Protein AF-A0A958XVA4-F1 (afdb_monomer_lite)

Sequence (318 aa):
MPEEALATPLHDLLHLLDQAFGQDLYRALDPNVAIASPVAGHRDTEWLKRANTVGINVRTIGHFFNIIPYALTLPPAQNAIHILPIWEPGVVSSLYGPASWNVNPEFYSPELAATIRELNTVEKQLRVTVNLLHLLGRSVGMDVVPHTDRFSEMATANPGYFEWLQRRDLTITDHSDEVFRRVQALIFGHLAARGSAVAGLTIPDNADVFFSDLPERERLRILFGEPHDYAGRLKRRKVIVDMLYREGYETVPATMGPPYRGIEVDPDSAALVRDEEGRVWRDYRITKPETFSRVFGPLARYKLYESKDNNRNWELDF

Radius of gyration: 22.62 Å; chains: 1; bounding box: 50×45×64 Å

Foldseek 3Di:
DLVVLLVDDPVVLLVVLCVVQPPLLVQLLDLVHAAQALCNPPPDCPVVVQAQEDEDELVVSFALLSVLSNVVPDDVSNQEYEYEQQADAAQQRDSQAHLEPFGDQSRDDPVVCVVPVNSVGRSSSNSSSCSSSRVVNHHYHYDDHQKHFFLHLCCLQAVLQFFKFFDDDFDGPDRFNCVSVVSLVQLVVVCVVPPFLDPPQDDDPDSCCSRPVDDSVSSLCRQQNDSVPVVSSVVSSVVSVVSCVVRRMTTQFAKDDPVRDAKTWDPDPVQWDAGPVRDTFGDIFHPDDDPRIDTPRRITGTDPFDAPPRCPPVHTDD

Secondary structure (DSSP, 8-state):
-HHHHHTS-HHHHHHHHHHHHTHHHHHHH-TT--PPPTTTT-SSSGGGGG--EEEE-HHHHSSGGGHHHHHHTS-TT--EEEE---EEE-TT--TTSEEEEEEPGGG--HHHHHHSGGG-SHHHHHHHHHHHHHHTT-EEEE---SEEETT-HHHHH-GGGB-EEEEETTEEEE--TTHHHHHHHHHHHHHHHH--SSTTPPPPSSHHIIIIIS-HHHHHHHHH--TT-HHHHHHHHHHHHHHHHHTTEEEPEEEESSSS--EEE---GGGEEE-TT--EEEPEEESS--TT-EEEEEEEEB--SEESGGGTTS-EE-

pLDDT: mean 93.35, std 5.7, range [61.84, 98.56]

Structure (mmCIF, N/CA/C/O backbone):
data_AF-A0A958XVA4-F1
#
_entry.id   AF-A0A958XVA4-F1
#
loop_
_atom_site.group_PDB
_atom_site.id
_atom_site.type_symbol
_atom_site.label_atom_id
_atom_site.label_alt_id
_atom_site.label_comp_id
_atom_site.label_asym_id
_atom_site.label_entity_id
_atom_site.label_seq_id
_atom_site.pdbx_PDB_ins_code
_atom_site.Cartn_x
_atom_site.Cartn_y
_atom_site.Cartn_z
_atom_site.occupancy
_atom_site.B_iso_or_equiv
_atom_site.auth_seq_id
_atom_site.auth_comp_id
_atom_site.auth_asym_id
_atom_site.auth_atom_id
_atom_site.pdbx_PDB_model_num
ATOM 1 N N . MET A 1 1 ? -8.718 20.466 21.637 1.00 61.84 1 MET A N 1
ATOM 2 C CA . MET A 1 1 ? -9.845 19.555 21.314 1.00 61.84 1 MET A CA 1
ATOM 3 C C . MET A 1 1 ? -9.345 18.220 20.723 1.00 61.84 1 MET A C 1
ATOM 5 O O . MET A 1 1 ? -9.285 17.293 21.517 1.00 61.84 1 MET A O 1
ATOM 9 N N . PRO A 1 2 ? -8.888 18.055 19.455 1.00 73.81 2 PRO A N 1
ATOM 10 C CA . PRO A 1 2 ? -8.298 16.772 19.017 1.00 73.81 2 PRO A CA 1
ATOM 11 C C . PRO A 1 2 ? -6.941 16.447 19.661 1.00 73.81 2 PRO A C 1
ATOM 13 O O . PRO A 1 2 ? -6.723 15.321 20.088 1.00 73.81 2 PRO A O 1
ATOM 16 N N . GLU A 1 3 ? -6.044 17.431 19.776 1.00 83.50 3 GLU A N 1
ATOM 17 C CA . GLU A 1 3 ? -4.710 17.240 20.379 1.00 83.50 3 GLU A CA 1
ATOM 18 C C . GLU A 1 3 ? -4.787 16.878 21.869 1.00 83.50 3 GLU A C 1
ATOM 20 O O . GLU A 1 3 ? -4.079 15.991 22.330 1.00 83.50 3 GLU A O 1
ATOM 25 N N . GLU A 1 4 ? -5.702 17.511 22.607 1.00 88.00 4 GLU A N 1
ATOM 26 C CA . GLU A 1 4 ? -5.983 17.178 24.011 1.00 88.00 4 GLU A CA 1
ATOM 27 C C . GLU A 1 4 ? -6.501 15.744 24.162 1.00 88.00 4 GLU A C 1
ATOM 29 O O . GLU A 1 4 ? -6.062 15.029 25.055 1.00 88.00 4 GLU A O 1
ATOM 34 N N . ALA A 1 5 ? -7.392 15.296 23.268 1.00 89.75 5 ALA A N 1
ATOM 35 C CA . ALA A 1 5 ? -7.879 13.920 23.288 1.00 89.75 5 ALA A CA 1
ATOM 36 C C . ALA A 1 5 ? -6.747 12.917 23.020 1.00 89.75 5 ALA A C 1
ATOM 38 O O . ALA A 1 5 ? -6.655 11.907 23.715 1.00 89.75 5 ALA A O 1
ATOM 39 N N . LEU A 1 6 ? -5.853 13.213 22.071 1.00 92.31 6 LEU A N 1
ATOM 40 C CA . LEU A 1 6 ? -4.672 12.391 21.777 1.00 92.31 6 LEU A CA 1
ATOM 41 C C . LEU A 1 6 ? -3.661 12.339 22.934 1.00 92.31 6 LEU A C 1
ATOM 43 O O . LEU A 1 6 ? -2.890 11.390 23.015 1.00 92.31 6 LEU A O 1
ATOM 47 N N . ALA A 1 7 ? -3.674 13.327 23.831 1.00 93.06 7 ALA A N 1
ATOM 48 C CA . ALA A 1 7 ? -2.851 13.345 25.038 1.00 93.06 7 ALA A CA 1
ATOM 49 C C . ALA A 1 7 ? -3.471 12.569 26.220 1.00 93.06 7 ALA A C 1
ATOM 51 O O . ALA A 1 7 ? -2.871 12.523 27.294 1.00 93.06 7 ALA A O 1
ATOM 52 N N . THR A 1 8 ? -4.659 11.974 26.050 1.00 93.44 8 THR A N 1
ATOM 53 C CA . THR A 1 8 ? -5.326 11.202 27.110 1.00 93.44 8 THR A CA 1
ATOM 54 C C . THR A 1 8 ? -4.498 9.959 27.452 1.00 93.44 8 THR A C 1
ATOM 56 O O . THR A 1 8 ? -4.246 9.151 26.555 1.00 93.44 8 THR A O 1
ATOM 59 N N . PRO A 1 9 ? -4.105 9.751 28.724 1.00 95.25 9 PRO A N 1
ATOM 60 C CA . PRO A 1 9 ? -3.383 8.550 29.130 1.00 95.25 9 PRO A CA 1
ATOM 61 C C . PRO A 1 9 ? -4.162 7.272 28.804 1.00 95.25 9 PRO A C 1
ATOM 63 O O . PRO A 1 9 ? -5.381 7.216 28.989 1.00 95.25 9 PRO A O 1
ATOM 66 N N . LEU A 1 10 ? -3.462 6.212 28.383 1.00 95.81 10 LEU A N 1
ATOM 67 C CA . LEU A 1 10 ? -4.094 4.953 27.972 1.00 95.81 10 LEU A CA 1
ATOM 68 C C . LEU A 1 10 ? -5.017 4.371 29.055 1.00 95.81 10 LEU A C 1
ATOM 70 O O . LEU A 1 10 ? -6.113 3.909 28.749 1.00 95.81 10 LEU A O 1
ATOM 74 N N . HIS A 1 11 ? -4.592 4.412 30.320 1.00 95.88 11 HIS A N 1
ATOM 75 C CA . HIS A 1 11 ? -5.394 3.932 31.447 1.00 95.88 11 HIS A CA 1
ATOM 76 C C . HIS A 1 11 ? -6.745 4.657 31.551 1.00 95.88 11 HIS A C 1
ATOM 78 O O . HIS A 1 11 ? -7.783 4.016 31.719 1.00 95.88 11 HIS A O 1
ATOM 84 N N . ASP A 1 12 ? -6.740 5.980 31.399 1.00 96.75 12 ASP A N 1
ATOM 85 C CA . ASP A 1 12 ? -7.945 6.799 31.520 1.00 96.75 12 ASP A CA 1
ATOM 86 C C . ASP A 1 12 ? -8.874 6.571 30.327 1.00 96.75 12 ASP A C 1
ATOM 88 O O . ASP A 1 12 ? -10.086 6.443 30.499 1.00 96.75 12 ASP A O 1
ATOM 92 N N . LEU A 1 13 ? -8.309 6.421 29.125 1.00 96.94 13 LEU A N 1
ATOM 93 C CA . LEU A 1 13 ? -9.066 6.044 27.935 1.00 96.94 13 LEU A CA 1
ATOM 94 C C . LEU A 1 13 ? -9.748 4.679 28.108 1.00 96.94 13 LEU A C 1
ATOM 96 O O . LEU A 1 13 ? -10.937 4.551 27.822 1.00 96.94 13 LEU A O 1
ATOM 100 N N . LEU A 1 14 ? -9.026 3.662 28.587 1.00 97.19 14 LEU A N 1
ATOM 101 C CA . LEU A 1 14 ? -9.598 2.333 28.823 1.00 97.19 14 LEU A CA 1
ATOM 102 C C . LEU A 1 14 ? -10.708 2.375 29.878 1.00 97.19 14 LEU A C 1
ATOM 104 O O . LEU A 1 14 ? -11.743 1.745 29.686 1.00 97.19 14 LEU A O 1
ATOM 108 N N . HIS A 1 15 ? -10.533 3.157 30.944 1.00 97.06 15 HIS A N 1
ATOM 109 C CA . HIS A 1 15 ? -11.566 3.353 31.957 1.00 97.06 15 HIS A CA 1
ATOM 110 C C . HIS A 1 15 ? -12.816 4.046 31.386 1.00 97.06 15 HIS A C 1
ATOM 112 O O . HIS A 1 15 ? -13.935 3.616 31.656 1.00 97.06 15 HIS A O 1
ATOM 118 N N . LEU A 1 16 ? -12.651 5.084 30.557 1.00 96.44 16 LEU A N 1
ATOM 119 C CA . LEU A 1 16 ? -13.771 5.746 29.873 1.00 96.44 16 LEU A CA 1
ATOM 120 C C . LEU A 1 16 ? -14.529 4.784 28.948 1.00 96.44 16 LEU A C 1
ATOM 122 O O . LEU A 1 16 ? -15.760 4.789 28.919 1.00 96.44 16 LEU A O 1
ATOM 126 N N . LEU A 1 17 ? -13.805 3.944 28.204 1.00 97.50 17 LEU A N 1
ATOM 127 C CA . LEU A 1 17 ? -14.409 2.931 27.340 1.00 97.50 17 LEU A CA 1
ATOM 128 C C . LEU A 1 17 ? -15.145 1.856 28.152 1.00 97.50 17 LEU A C 1
ATOM 130 O O . LEU A 1 17 ? -16.218 1.420 27.740 1.00 97.50 17 LEU A O 1
ATOM 134 N N . ASP A 1 18 ? -14.607 1.449 29.303 1.00 97.75 18 ASP A N 1
ATOM 135 C CA . ASP A 1 18 ? -15.236 0.447 30.171 1.00 97.75 18 ASP A CA 1
ATOM 136 C C . ASP A 1 18 ? -16.538 0.983 30.773 1.00 97.75 18 ASP A C 1
ATOM 138 O O . ASP A 1 18 ? -17.570 0.317 30.733 1.00 97.75 18 ASP A O 1
ATOM 142 N N . GLN A 1 19 ? -16.542 2.243 31.212 1.00 97.31 19 GLN A N 1
ATOM 143 C CA . GLN A 1 19 ? -17.761 2.912 31.669 1.00 97.31 19 GLN A CA 1
ATOM 144 C C . GLN A 1 19 ? -18.836 3.005 30.577 1.00 97.31 19 GLN A C 1
ATOM 146 O O . GLN A 1 19 ? -20.026 2.934 30.883 1.00 97.31 19 GLN A O 1
ATOM 151 N N . ALA A 1 20 ? -18.432 3.174 29.315 1.00 95.88 20 ALA A N 1
ATOM 152 C CA . ALA A 1 20 ? -19.354 3.305 28.193 1.00 95.88 20 ALA A CA 1
ATOM 153 C C . ALA A 1 20 ? -19.919 1.958 27.708 1.00 95.88 20 ALA A C 1
ATOM 155 O O . ALA A 1 20 ? -21.088 1.896 27.325 1.00 95.88 20 ALA A O 1
ATOM 156 N N . PHE A 1 21 ? -19.109 0.894 27.703 1.00 97.38 21 PHE A N 1
ATOM 157 C CA . PHE A 1 21 ? -19.438 -0.361 27.013 1.00 97.38 21 PHE A CA 1
ATOM 158 C C . PHE A 1 21 ? -19.424 -1.615 27.897 1.00 97.38 21 PHE A C 1
ATOM 160 O O . PHE A 1 21 ? -19.933 -2.659 27.484 1.00 97.38 21 PHE A O 1
ATOM 167 N N . GLY A 1 22 ? -18.858 -1.545 29.103 1.00 96.38 22 GLY A N 1
ATOM 168 C CA . GLY A 1 22 ? -18.751 -2.662 30.039 1.00 96.38 22 GLY A CA 1
ATOM 169 C C . GLY A 1 22 ? -18.202 -3.934 29.386 1.00 96.38 22 GLY A C 1
ATOM 170 O O . GLY A 1 22 ? -17.162 -3.932 28.735 1.00 96.38 22 GLY A O 1
ATOM 171 N N . GLN A 1 23 ? -18.939 -5.043 29.510 1.00 95.00 23 GLN A N 1
ATOM 172 C CA . GLN A 1 23 ? -18.527 -6.360 28.998 1.00 95.00 23 GLN A CA 1
ATOM 173 C C . GLN A 1 23 ? -18.204 -6.381 27.491 1.00 95.00 23 GLN A C 1
ATOM 175 O O . GLN A 1 23 ? -17.336 -7.146 27.062 1.00 95.00 23 GLN A O 1
ATOM 180 N N . ASP A 1 24 ? -18.855 -5.542 26.680 1.00 97.06 24 ASP A N 1
ATOM 181 C CA . ASP A 1 24 ? -18.600 -5.506 25.238 1.00 97.06 24 ASP A CA 1
ATOM 182 C C . ASP A 1 24 ? -17.234 -4.893 24.890 1.00 97.06 24 ASP A C 1
ATOM 184 O O . ASP A 1 24 ? -16.664 -5.244 23.853 1.00 97.06 24 ASP A O 1
ATOM 188 N N . LEU A 1 25 ? -16.649 -4.070 25.775 1.00 97.88 25 LEU A N 1
ATOM 189 C CA . LEU A 1 25 ? -15.280 -3.576 25.609 1.00 97.88 25 LEU A CA 1
ATOM 190 C C . LEU A 1 25 ? -14.287 -4.738 25.544 1.00 97.88 25 LEU A C 1
ATOM 192 O O . LEU A 1 25 ? -13.482 -4.815 24.619 1.00 97.88 25 LEU A O 1
ATOM 196 N N . TYR A 1 26 ? -14.347 -5.664 26.500 1.00 96.69 26 TYR A N 1
ATOM 197 C CA . TYR A 1 26 ? -13.395 -6.775 26.573 1.00 96.69 26 TYR A CA 1
ATOM 198 C C . TYR A 1 26 ? -13.490 -7.694 25.355 1.00 96.69 26 TYR A C 1
ATOM 200 O O . TYR A 1 26 ? -12.475 -8.196 24.878 1.00 96.69 26 TYR A O 1
ATOM 208 N N . ARG A 1 27 ? -14.696 -7.850 24.793 1.00 96.88 27 ARG A N 1
ATOM 209 C CA . ARG A 1 27 ? -14.895 -8.550 23.517 1.00 96.88 27 ARG A CA 1
ATOM 210 C C . ARG A 1 27 ? -14.258 -7.796 22.351 1.00 96.88 27 ARG A C 1
ATOM 212 O O . ARG A 1 27 ? -13.681 -8.428 21.474 1.00 96.88 27 ARG A O 1
ATOM 219 N N . ALA A 1 28 ? -14.352 -6.467 22.326 1.00 97.56 28 ALA A N 1
ATOM 220 C CA . ALA A 1 28 ? -13.731 -5.646 21.289 1.00 97.56 28 ALA A CA 1
ATOM 221 C C . ALA A 1 28 ? -12.194 -5.607 21.388 1.00 97.56 28 ALA A C 1
ATOM 223 O O . ALA A 1 28 ? -11.530 -5.487 20.356 1.00 97.56 28 ALA A O 1
ATOM 224 N N . LEU A 1 29 ? -11.641 -5.746 22.599 1.00 97.81 29 LEU A N 1
ATOM 225 C CA . LEU A 1 29 ? -10.200 -5.819 22.869 1.00 97.81 29 LEU A CA 1
ATOM 226 C C . LEU A 1 29 ? -9.570 -7.189 22.550 1.00 97.81 29 LEU A C 1
ATOM 228 O O . LEU A 1 29 ? -8.344 -7.279 22.507 1.00 97.81 29 LEU A O 1
ATOM 232 N N . ASP A 1 30 ? -10.359 -8.238 22.292 1.00 97.50 30 ASP A N 1
ATOM 233 C CA . ASP A 1 30 ? -9.837 -9.531 21.835 1.00 97.50 30 ASP A CA 1
ATOM 234 C C . ASP A 1 30 ? -9.541 -9.489 20.321 1.00 97.50 30 ASP A C 1
ATOM 236 O O . ASP A 1 30 ? -10.465 -9.374 19.508 1.00 97.50 30 ASP A O 1
ATOM 240 N N . PRO A 1 31 ? -8.270 -9.621 19.890 1.00 97.12 31 PRO A N 1
ATOM 241 C CA . PRO A 1 31 ? -7.913 -9.581 18.474 1.00 97.12 31 PRO A CA 1
ATOM 242 C C . PRO A 1 31 ? -8.407 -10.799 17.675 1.00 97.12 31 PRO A C 1
ATOM 244 O O . PRO A 1 31 ? -8.351 -10.780 16.445 1.00 97.12 31 PRO A O 1
ATOM 247 N N . ASN A 1 32 ? -8.876 -11.861 18.335 1.00 97.12 32 ASN A N 1
ATOM 248 C CA . ASN A 1 32 ? -9.455 -13.035 17.677 1.00 97.12 32 ASN A CA 1
ATOM 249 C C . ASN A 1 32 ? -10.965 -12.892 17.444 1.00 97.12 32 ASN A C 1
ATOM 251 O O . ASN A 1 32 ? -11.568 -13.724 16.765 1.00 97.12 32 ASN A O 1
ATOM 255 N N . VAL A 1 33 ? -11.578 -11.839 17.989 1.00 95.69 33 VAL A N 1
ATOM 256 C CA . VAL A 1 33 ? -12.995 -11.530 17.822 1.00 95.69 33 VAL A CA 1
ATOM 257 C C . VAL A 1 33 ? -13.161 -10.445 16.761 1.00 95.69 33 VAL A C 1
ATOM 259 O O . VAL A 1 33 ? -12.370 -9.507 16.660 1.00 95.69 33 VAL A O 1
ATOM 262 N N . ALA A 1 34 ? -14.219 -10.564 15.961 1.00 95.19 34 ALA A N 1
ATOM 263 C CA . ALA A 1 34 ? -14.666 -9.514 15.056 1.00 95.19 34 ALA A CA 1
ATOM 264 C C . ALA A 1 34 ? -15.981 -8.922 15.572 1.00 95.19 34 ALA A C 1
ATOM 266 O O . ALA A 1 34 ? -16.982 -9.632 15.696 1.00 95.19 34 ALA A O 1
ATOM 267 N N . ILE A 1 35 ? -15.987 -7.618 15.845 1.00 97.06 35 ILE A N 1
ATOM 268 C CA . ILE A 1 35 ? -17.223 -6.881 16.118 1.00 97.06 35 ILE A CA 1
ATOM 269 C C . ILE A 1 35 ? -17.876 -6.517 14.785 1.00 97.06 35 ILE A C 1
ATOM 271 O O . ILE A 1 35 ? -17.219 -5.999 13.876 1.00 97.06 35 ILE A O 1
ATOM 275 N N . ALA A 1 36 ? -19.172 -6.807 14.656 1.00 96.69 36 ALA A N 1
ATOM 276 C CA . ALA A 1 36 ? -19.924 -6.514 13.444 1.00 96.69 36 ALA A CA 1
ATOM 277 C C . ALA A 1 36 ? -19.946 -5.004 13.171 1.00 96.69 36 ALA A C 1
ATOM 279 O O . ALA A 1 36 ? -20.200 -4.202 14.066 1.00 96.69 36 ALA A O 1
ATOM 280 N N . SER A 1 37 ? -19.700 -4.625 11.918 1.00 96.44 37 SER A N 1
ATOM 281 C CA . SER A 1 37 ? -19.818 -3.234 11.478 1.00 96.44 37 SER A CA 1
ATOM 282 C C . SER A 1 37 ? -21.257 -2.728 11.656 1.00 96.44 37 SER A C 1
ATOM 284 O O . SER A 1 37 ? -22.187 -3.506 11.420 1.00 96.44 37 SER A O 1
ATOM 286 N N . PRO A 1 38 ? -21.489 -1.435 11.960 1.00 96.00 38 PRO A N 1
ATOM 287 C CA . PRO A 1 38 ? -22.843 -0.867 11.995 1.00 96.00 38 PRO A CA 1
ATOM 288 C C . PRO A 1 38 ? -23.590 -1.003 10.660 1.00 96.00 38 PRO A C 1
ATOM 290 O O . PRO A 1 38 ? -24.816 -0.950 10.631 1.00 96.00 38 PRO A O 1
ATOM 293 N N . VAL A 1 39 ? -22.863 -1.219 9.557 1.00 95.69 39 VAL A N 1
ATOM 294 C CA . VAL A 1 39 ? -23.433 -1.438 8.223 1.00 95.69 39 VAL A CA 1
ATOM 295 C C . VAL A 1 39 ? -23.434 -2.909 7.783 1.00 95.69 39 VAL A C 1
ATOM 297 O O . VAL A 1 39 ? -23.774 -3.201 6.642 1.00 95.69 39 VAL A O 1
ATOM 300 N N . ALA A 1 40 ? -23.113 -3.863 8.667 1.00 95.06 40 ALA A N 1
ATOM 301 C CA . ALA A 1 40 ? -23.014 -5.289 8.322 1.00 95.06 40 ALA A CA 1
ATOM 302 C C . ALA A 1 40 ? -24.332 -5.908 7.810 1.00 95.06 40 ALA A C 1
ATOM 304 O O . ALA A 1 40 ? -24.309 -6.923 7.120 1.00 95.06 40 ALA A O 1
ATOM 305 N N . GLY A 1 41 ? -25.480 -5.306 8.143 1.00 94.56 41 GLY A N 1
ATOM 306 C CA . GLY A 1 41 ? -26.793 -5.731 7.648 1.00 94.56 41 GLY A CA 1
ATOM 307 C C . GLY A 1 41 ? -27.136 -5.247 6.233 1.00 94.56 41 GLY A C 1
ATOM 308 O O . GLY A 1 41 ? -28.134 -5.697 5.668 1.00 94.56 41 GLY A O 1
ATOM 309 N N . HIS A 1 42 ? -26.346 -4.338 5.651 1.00 93.94 42 HIS A N 1
ATOM 310 C CA . HIS A 1 42 ? -26.566 -3.850 4.290 1.00 93.94 42 HIS A CA 1
ATOM 311 C C . HIS A 1 42 ? -26.051 -4.862 3.261 1.00 93.94 42 HIS A C 1
ATOM 313 O O . HIS A 1 42 ? -24.996 -5.466 3.435 1.00 93.94 42 HIS A O 1
ATOM 319 N N . ARG A 1 43 ? -26.804 -5.047 2.171 1.00 93.06 43 ARG A N 1
ATOM 320 C CA . ARG A 1 43 ? -26.480 -6.013 1.102 1.00 93.06 43 ARG A CA 1
ATOM 321 C C . ARG A 1 43 ? -25.786 -5.389 -0.107 1.00 93.06 43 ARG A C 1
ATOM 323 O O . ARG A 1 43 ? -25.341 -6.112 -0.990 1.00 93.06 43 ARG A O 1
ATOM 330 N N . ASP A 1 44 ? -25.732 -4.066 -0.157 1.00 93.12 44 ASP A N 1
ATOM 331 C CA . ASP A 1 44 ? -25.195 -3.284 -1.262 1.00 93.12 44 ASP A CA 1
ATOM 332 C C . ASP A 1 44 ? -24.451 -2.048 -0.734 1.00 93.12 44 ASP A C 1
ATOM 334 O O . ASP A 1 44 ? -24.256 -1.875 0.471 1.00 93.12 44 ASP A O 1
ATOM 338 N N . THR A 1 45 ? -24.005 -1.193 -1.649 1.00 92.12 45 THR A N 1
ATOM 339 C CA . THR A 1 45 ? -23.234 0.016 -1.360 1.00 92.12 45 THR A CA 1
ATOM 340 C C . THR A 1 45 ? -24.098 1.266 -1.169 1.00 92.12 45 THR A C 1
ATOM 342 O O . THR A 1 45 ? -23.551 2.362 -1.057 1.00 92.12 45 THR A O 1
ATOM 345 N N . GLU A 1 46 ? -25.431 1.158 -1.078 1.00 94.56 46 GLU A N 1
ATOM 346 C CA . GLU A 1 46 ? -26.308 2.333 -0.934 1.00 94.56 46 GLU A CA 1
ATOM 347 C C . GLU A 1 46 ? -26.036 3.117 0.357 1.00 94.56 46 GLU A C 1
ATOM 349 O O . GLU A 1 46 ? -26.212 4.337 0.397 1.00 94.56 46 GLU A O 1
ATOM 354 N N . TRP A 1 47 ? -25.551 2.444 1.404 1.00 93.25 47 TRP A N 1
ATOM 355 C CA . TRP A 1 47 ? -25.161 3.093 2.657 1.00 93.25 47 TRP A CA 1
ATOM 356 C C . TRP A 1 47 ? -24.029 4.115 2.466 1.00 93.25 47 TRP A C 1
ATOM 358 O O . TRP A 1 47 ? -24.011 5.122 3.175 1.00 93.25 47 TRP A O 1
ATOM 368 N N . LEU A 1 48 ? -23.146 3.928 1.471 1.00 93.25 48 LEU A N 1
ATOM 369 C CA . LEU A 1 48 ? -22.053 4.864 1.177 1.00 93.25 48 LEU A CA 1
ATOM 370 C C . LEU A 1 48 ? -22.577 6.251 0.795 1.00 93.25 48 LEU A C 1
ATOM 372 O O . LEU A 1 48 ? -21.949 7.251 1.126 1.00 93.25 48 LEU A O 1
ATOM 376 N N . LYS A 1 49 ? -23.760 6.342 0.171 1.00 94.44 49 LYS A N 1
ATOM 377 C CA . LYS A 1 49 ? -24.379 7.628 -0.207 1.00 94.44 49 LYS A CA 1
ATOM 378 C C . LYS A 1 49 ? -24.786 8.478 0.999 1.00 94.44 49 LYS A C 1
ATOM 380 O O . LYS A 1 49 ? -25.090 9.657 0.841 1.00 94.44 49 LYS A O 1
ATOM 385 N N . ARG A 1 50 ? -24.857 7.872 2.188 1.00 92.44 50 ARG A N 1
ATOM 386 C CA . ARG A 1 50 ? -25.244 8.511 3.455 1.00 92.44 50 ARG A CA 1
ATOM 387 C C . ARG A 1 50 ? -24.107 8.496 4.481 1.00 92.44 50 ARG A C 1
ATOM 389 O O . ARG A 1 50 ? -24.324 8.890 5.627 1.00 92.44 50 ARG A O 1
ATOM 396 N N . ALA A 1 51 ? -22.928 8.010 4.095 1.00 94.94 51 ALA A N 1
ATOM 397 C CA . ALA A 1 51 ? -21.754 8.005 4.947 1.00 94.94 51 ALA A CA 1
ATOM 398 C C . ALA A 1 51 ? -21.178 9.424 5.031 1.00 94.94 51 ALA A C 1
ATOM 400 O O . ALA A 1 51 ? -20.806 10.026 4.026 1.00 94.94 51 ALA A O 1
ATOM 401 N N . ASN A 1 52 ? -21.098 9.950 6.248 1.00 96.75 52 ASN A N 1
ATOM 402 C CA . ASN A 1 52 ? -20.430 11.204 6.557 1.00 96.75 52 ASN A CA 1
ATOM 403 C C . ASN A 1 52 ? -19.041 10.865 7.088 1.00 96.75 52 ASN A C 1
ATOM 405 O O . ASN A 1 52 ? -18.853 10.563 8.270 1.00 96.75 52 ASN A O 1
ATOM 409 N N . THR A 1 53 ? -18.083 10.865 6.173 1.00 96.69 53 THR A N 1
ATOM 410 C CA . THR A 1 53 ? -16.770 10.269 6.399 1.00 96.69 53 THR A CA 1
ATOM 411 C C . THR A 1 53 ? -15.750 11.285 6.896 1.00 96.69 53 THR A C 1
ATOM 413 O O . THR A 1 53 ? -15.643 12.384 6.355 1.00 96.69 53 THR A O 1
ATOM 416 N N . VAL A 1 54 ? -14.943 10.887 7.882 1.00 96.25 54 VAL A N 1
ATOM 417 C CA . VAL A 1 54 ? -13.720 11.596 8.285 1.00 96.25 54 VAL A CA 1
ATOM 418 C C . VAL A 1 54 ? -12.506 10.764 7.896 1.00 96.25 54 VAL A C 1
ATOM 420 O O . VAL A 1 54 ? -12.397 9.603 8.285 1.00 96.25 54 VAL A O 1
ATOM 423 N N . GLY A 1 55 ? -11.598 11.363 7.126 1.00 95.88 55 GLY A N 1
ATOM 424 C CA . GLY A 1 55 ? -10.301 10.774 6.800 1.00 95.88 55 GLY A CA 1
ATOM 425 C C . GLY A 1 55 ? -9.299 10.978 7.933 1.00 95.88 55 GLY A C 1
ATOM 426 O O . GLY A 1 55 ? -9.125 12.104 8.394 1.00 95.88 55 GLY A O 1
ATOM 427 N N . ILE A 1 56 ? -8.624 9.913 8.365 1.00 95.38 56 ILE A N 1
ATOM 428 C CA . ILE A 1 56 ? -7.597 9.961 9.410 1.00 95.38 56 ILE A CA 1
ATOM 429 C C . ILE A 1 56 ? -6.276 9.436 8.854 1.00 95.38 56 ILE A C 1
ATOM 431 O O . ILE A 1 56 ? -6.171 8.275 8.457 1.00 95.38 56 ILE A O 1
ATOM 435 N N . ASN A 1 57 ? -5.254 10.294 8.861 1.00 93.94 57 ASN A N 1
ATOM 436 C CA . ASN A 1 57 ? -3.879 9.894 8.591 1.00 93.94 57 ASN A CA 1
ATOM 437 C C . ASN A 1 57 ? -3.234 9.382 9.881 1.00 93.94 57 ASN A C 1
ATOM 439 O O . ASN A 1 57 ? -2.914 10.164 10.771 1.00 93.94 57 ASN A O 1
ATOM 443 N N . VAL A 1 58 ? -3.010 8.073 9.987 1.00 95.00 58 VAL A N 1
ATOM 444 C CA . VAL A 1 58 ? -2.436 7.488 11.211 1.00 95.00 58 VAL A CA 1
ATOM 445 C C . VAL A 1 58 ? -1.034 8.037 11.495 1.00 95.00 58 VAL A C 1
ATOM 447 O O . VAL A 1 58 ? -0.687 8.246 12.652 1.00 95.00 58 VAL A O 1
ATOM 450 N N . ARG A 1 59 ? -0.271 8.412 10.457 1.00 92.44 59 ARG A N 1
ATOM 451 C CA . ARG A 1 59 ? 1.068 9.014 10.607 1.00 92.44 59 ARG A CA 1
ATOM 452 C C . ARG A 1 59 ? 1.046 10.337 11.366 1.00 92.44 59 ARG A C 1
ATOM 454 O O . ARG A 1 59 ? 2.016 10.661 12.036 1.00 92.44 59 ARG A O 1
ATOM 461 N N . THR A 1 60 ? -0.049 11.098 11.293 1.00 93.44 60 THR A N 1
ATOM 462 C CA . THR A 1 60 ? -0.160 12.376 12.018 1.00 93.44 60 THR A CA 1
ATOM 463 C C . THR A 1 60 ? -0.566 12.194 13.475 1.00 93.44 60 THR A C 1
ATOM 465 O O . THR A 1 60 ? -0.434 13.128 14.255 1.00 93.44 60 THR A O 1
ATOM 468 N N . ILE A 1 61 ? -1.073 11.015 13.842 1.00 94.81 61 ILE A N 1
ATOM 469 C CA . ILE A 1 61 ? -1.514 10.691 15.206 1.00 94.81 61 ILE A CA 1
ATOM 470 C C . ILE A 1 61 ? -0.680 9.569 15.846 1.00 94.81 61 ILE A C 1
ATOM 472 O O . ILE A 1 61 ? -0.978 9.151 16.959 1.00 94.81 61 ILE A O 1
ATOM 476 N N . GLY A 1 62 ? 0.366 9.080 15.176 1.00 95.44 62 GLY A N 1
ATOM 477 C CA . GLY A 1 62 ? 1.319 8.094 15.688 1.00 95.44 62 GLY A CA 1
ATOM 478 C C . GLY A 1 62 ? 0.937 6.643 15.394 1.00 95.44 62 GLY A C 1
ATOM 479 O O . GLY A 1 62 ? 1.577 5.999 14.573 1.00 95.44 62 GLY A O 1
ATOM 480 N N . HIS A 1 63 ? -0.090 6.111 16.059 1.00 97.12 63 HIS A N 1
ATOM 481 C CA . HIS A 1 63 ? -0.431 4.683 16.000 1.00 97.12 63 HIS A CA 1
ATOM 482 C C . HIS A 1 63 ? -1.934 4.432 15.879 1.00 97.12 63 HIS A C 1
ATOM 484 O O . HIS A 1 63 ? -2.748 5.311 16.163 1.00 97.12 63 HIS A O 1
ATOM 490 N N . PHE A 1 64 ? -2.329 3.207 15.514 1.00 98.31 64 PHE A N 1
ATOM 491 C CA . PHE A 1 64 ? -3.745 2.887 15.280 1.00 98.31 64 PHE A CA 1
ATOM 492 C C . PHE A 1 64 ? -4.643 3.192 16.468 1.00 98.31 64 PHE A C 1
ATOM 494 O O . PHE A 1 64 ? -5.706 3.780 16.297 1.00 98.31 64 PHE A O 1
ATOM 501 N N . PHE A 1 65 ? -4.199 2.863 17.680 1.00 97.81 65 PHE A N 1
ATOM 502 C CA . PHE A 1 65 ? -5.042 3.051 18.858 1.00 97.81 65 PHE A CA 1
ATOM 503 C C . PHE A 1 65 ? -5.399 4.525 19.130 1.00 97.81 65 PHE A C 1
ATOM 505 O O . PHE A 1 65 ? -6.447 4.796 19.707 1.00 97.81 65 PHE A O 1
ATOM 512 N N . ASN A 1 66 ? -4.612 5.485 18.622 1.00 97.75 66 ASN A N 1
ATOM 513 C CA . ASN A 1 66 ? -4.908 6.917 18.735 1.00 97.75 66 ASN A CA 1
ATOM 514 C C . ASN A 1 66 ? -6.091 7.362 17.864 1.00 97.75 66 ASN A C 1
ATOM 516 O O . ASN A 1 66 ? -6.626 8.455 18.053 1.00 97.75 66 ASN A O 1
ATOM 520 N N . ILE A 1 67 ? -6.568 6.501 16.961 1.00 97.81 67 ILE A N 1
ATOM 521 C CA . ILE A 1 67 ? -7.825 6.725 16.248 1.00 97.81 67 ILE A CA 1
ATOM 522 C C . ILE A 1 67 ? -9.005 6.750 17.232 1.00 97.81 67 ILE A C 1
ATOM 524 O O . ILE A 1 67 ? -9.958 7.489 17.008 1.00 97.81 67 ILE A O 1
ATOM 528 N N . ILE A 1 68 ? -8.953 5.987 18.329 1.00 98.00 68 ILE A N 1
ATOM 529 C CA . ILE A 1 68 ? -10.056 5.876 19.293 1.00 98.00 68 ILE A CA 1
ATOM 530 C C . ILE A 1 68 ? -10.330 7.190 20.039 1.00 98.00 68 ILE A C 1
ATOM 532 O O . ILE A 1 68 ? -11.451 7.693 19.924 1.00 98.00 68 ILE A O 1
ATOM 536 N N . PRO A 1 69 ? -9.361 7.804 20.750 1.00 97.00 69 PRO A N 1
ATOM 537 C CA . PRO A 1 69 ? -9.598 9.088 21.401 1.00 97.00 69 PRO A CA 1
ATOM 538 C C . PRO A 1 69 ? -9.938 10.184 20.386 1.00 97.00 69 PRO A C 1
ATOM 540 O O . PRO A 1 69 ? -10.805 11.009 20.658 1.00 97.00 69 PRO A O 1
ATOM 543 N N . TYR A 1 70 ? -9.355 10.156 19.180 1.00 96.44 70 TYR A N 1
ATOM 544 C CA . TYR A 1 70 ? -9.757 11.067 18.108 1.00 96.44 70 TYR A CA 1
ATOM 545 C C . TYR A 1 70 ? -11.237 10.885 17.729 1.00 96.44 70 TYR A C 1
ATOM 547 O O . TYR A 1 70 ? -11.988 11.859 17.682 1.00 96.44 70 TYR A O 1
ATOM 555 N N . ALA A 1 71 ? -11.693 9.646 17.520 1.00 96.44 71 ALA A N 1
ATOM 556 C CA . ALA A 1 71 ? -13.070 9.332 17.138 1.00 96.44 71 ALA A CA 1
ATOM 557 C C . ALA A 1 71 ? -14.105 9.702 18.215 1.00 96.44 71 ALA A C 1
ATOM 559 O O . ALA A 1 71 ? -15.246 10.021 17.870 1.00 96.44 71 ALA A O 1
ATOM 560 N N . LEU A 1 72 ? -13.715 9.714 19.495 1.00 95.25 72 LEU A N 1
ATOM 561 C CA . LEU A 1 72 ? -14.553 10.193 20.602 1.00 95.25 72 LEU A CA 1
ATOM 562 C C . LEU A 1 72 ? -14.823 11.707 20.538 1.00 95.25 72 LEU A C 1
ATOM 564 O O . LEU A 1 72 ? -15.836 12.163 21.060 1.00 95.25 72 LEU A O 1
ATOM 568 N N . THR A 1 73 ? -13.970 12.485 19.863 1.00 95.06 73 THR A N 1
ATOM 569 C CA . THR A 1 73 ? -14.199 13.928 19.647 1.00 95.06 73 THR A CA 1
ATOM 570 C C . THR A 1 73 ? -15.136 14.228 18.477 1.00 95.06 73 THR A C 1
ATOM 572 O O . THR A 1 73 ? -15.594 15.362 18.320 1.00 95.06 73 THR A O 1
ATOM 575 N N . LEU A 1 74 ? -15.422 13.229 17.635 1.00 95.31 74 LEU A N 1
ATOM 576 C CA . LEU A 1 74 ? -16.225 13.418 16.436 1.00 95.31 74 LEU A CA 1
ATOM 577 C C . LEU A 1 74 ? -17.722 13.415 16.772 1.00 95.31 74 LEU A C 1
ATOM 579 O O . LEU A 1 74 ? -18.193 12.523 17.487 1.00 95.31 74 LEU A O 1
ATOM 583 N N . PRO A 1 75 ? -18.519 14.330 16.192 1.00 94.62 75 PRO A N 1
ATOM 584 C CA . PRO A 1 75 ? -19.962 14.298 16.372 1.00 94.62 75 PRO A CA 1
ATOM 585 C C . PRO A 1 75 ? -20.564 12.965 15.894 1.00 94.62 75 PRO A C 1
ATOM 587 O O . PRO A 1 75 ? -20.018 12.307 15.000 1.00 94.62 75 PRO A O 1
ATOM 590 N N . PRO A 1 76 ? -21.736 12.560 16.413 1.00 91.69 76 PRO A N 1
ATOM 591 C CA . PRO A 1 76 ? -22.453 11.385 15.914 1.00 91.69 76 PRO A CA 1
ATOM 592 C C . PRO A 1 76 ? -22.757 11.449 14.410 1.00 91.69 76 PRO A C 1
ATOM 594 O O . PRO A 1 76 ? -22.834 10.417 13.751 1.00 91.69 76 PRO A O 1
ATOM 597 N N . ALA A 1 77 ? -22.880 12.660 13.853 1.00 94.75 77 ALA A N 1
ATOM 598 C CA . ALA A 1 77 ? -23.118 12.868 12.429 1.00 94.75 77 ALA A CA 1
ATOM 599 C C . ALA A 1 77 ? -22.014 12.268 11.541 1.00 94.75 77 ALA A C 1
ATOM 601 O O . ALA A 1 77 ? -22.344 11.811 10.453 1.00 94.75 77 ALA A O 1
ATOM 602 N N . GLN A 1 78 ? -20.751 12.231 11.989 1.00 96.88 78 GLN A N 1
ATOM 603 C CA . GLN A 1 78 ? -19.607 11.631 11.288 1.00 96.88 78 GLN A CA 1
ATOM 604 C C . GLN A 1 78 ? -19.569 10.112 11.500 1.00 96.88 78 GLN A C 1
ATOM 606 O O . GLN A 1 78 ? -18.757 9.576 12.249 1.00 96.88 78 GLN A O 1
ATOM 611 N N . ASN A 1 79 ? -20.504 9.393 10.895 1.00 95.81 79 ASN A N 1
ATOM 612 C CA . ASN A 1 79 ? -20.719 7.961 11.122 1.00 95.81 79 ASN A CA 1
ATOM 613 C C . ASN A 1 79 ? -19.703 7.026 10.434 1.00 95.81 79 ASN A C 1
ATOM 615 O O . ASN A 1 79 ? -19.786 5.814 10.627 1.00 95.81 79 ASN A O 1
ATOM 619 N N . ALA A 1 80 ? -18.744 7.551 9.667 1.00 97.69 80 ALA A N 1
ATOM 620 C CA . ALA A 1 80 ? -17.745 6.749 8.970 1.00 97.69 80 ALA A CA 1
ATOM 621 C C . ALA A 1 80 ? -16.317 7.272 9.183 1.00 97.69 80 ALA A C 1
ATOM 623 O O . ALA A 1 80 ? -16.060 8.475 9.124 1.00 97.69 80 ALA A O 1
ATOM 624 N N . ILE A 1 81 ? -15.377 6.350 9.387 1.00 98.06 81 ILE A N 1
ATOM 625 C CA . ILE A 1 81 ? -13.942 6.619 9.470 1.00 98.06 81 ILE A CA 1
ATOM 626 C C . ILE A 1 81 ? -13.267 6.038 8.234 1.00 98.06 81 ILE A C 1
ATOM 628 O O . ILE A 1 81 ? -13.392 4.848 7.950 1.00 98.06 81 ILE A O 1
ATOM 632 N N . HIS A 1 82 ? -12.531 6.875 7.514 1.00 96.94 82 HIS A N 1
ATOM 633 C CA . HIS A 1 82 ? -11.651 6.450 6.439 1.00 96.94 82 HIS A CA 1
ATOM 634 C C . HIS A 1 82 ? -10.206 6.482 6.932 1.00 96.94 82 HIS A C 1
ATOM 636 O O . HIS A 1 82 ? -9.659 7.550 7.207 1.00 96.94 82 HIS A O 1
ATOM 642 N N . ILE A 1 83 ? -9.593 5.312 7.073 1.00 96.00 83 ILE A N 1
ATOM 643 C CA . ILE A 1 83 ? -8.184 5.197 7.441 1.00 96.00 83 ILE A CA 1
ATOM 644 C C . ILE A 1 83 ? -7.360 5.382 6.162 1.00 96.00 83 ILE A C 1
ATOM 646 O O . ILE A 1 83 ? -7.450 4.563 5.246 1.00 96.00 83 ILE A O 1
ATOM 650 N N . LEU A 1 84 ? -6.579 6.465 6.101 1.00 93.19 84 LEU A N 1
ATOM 651 C CA . LEU A 1 84 ? -5.656 6.726 4.988 1.00 93.19 84 LEU A CA 1
ATOM 652 C C . LEU A 1 84 ? -4.584 5.619 4.905 1.00 93.19 84 LEU A C 1
ATOM 654 O O . LEU A 1 84 ? -4.388 4.903 5.889 1.00 93.19 84 LEU A O 1
ATOM 658 N N . PRO A 1 85 ? -3.864 5.466 3.775 1.00 91.94 85 PRO A N 1
ATOM 659 C CA . PRO A 1 85 ? -3.086 4.265 3.485 1.00 91.94 85 PRO A CA 1
ATOM 660 C C . PRO A 1 85 ? -2.122 3.870 4.606 1.00 91.94 85 PRO A C 1
ATOM 662 O O . PRO A 1 85 ? -1.300 4.669 5.061 1.00 91.94 85 PRO A O 1
ATOM 665 N N . ILE A 1 86 ? -2.201 2.605 5.018 1.00 93.50 86 ILE A N 1
ATOM 666 C CA . ILE A 1 86 ? -1.494 2.064 6.191 1.00 93.50 86 ILE A CA 1
ATOM 667 C C . ILE A 1 86 ? -0.310 1.160 5.836 1.00 93.50 86 ILE A C 1
ATOM 669 O O . ILE A 1 86 ? 0.276 0.511 6.702 1.00 93.50 86 ILE A O 1
ATOM 673 N N . TRP A 1 87 ? -0.004 1.065 4.552 1.00 93.19 87 TRP A N 1
ATOM 674 C CA . TRP A 1 87 ? 0.972 0.131 4.014 1.00 93.19 87 TRP A CA 1
ATOM 675 C C . TRP A 1 87 ? 2.403 0.625 4.222 1.00 93.19 87 TRP A C 1
ATOM 677 O O . TRP A 1 87 ? 2.641 1.828 4.398 1.00 93.19 87 TRP A O 1
ATOM 687 N N . GLU A 1 88 ? 3.357 -0.304 4.181 1.00 91.88 88 GLU A N 1
ATOM 688 C CA . GLU A 1 88 ? 4.787 0.011 4.169 1.00 91.88 88 GLU A CA 1
ATOM 689 C C . GLU A 1 88 ? 5.139 0.943 2.988 1.00 91.88 88 GLU A C 1
ATOM 691 O O . GLU A 1 88 ? 4.717 0.683 1.856 1.00 91.88 88 GLU A O 1
ATOM 696 N N . PRO A 1 89 ? 5.907 2.025 3.210 1.00 87.19 89 PRO A N 1
ATOM 697 C CA . PRO A 1 89 ? 6.169 3.032 2.190 1.00 87.19 89 PRO A CA 1
ATOM 698 C C . PRO A 1 89 ? 7.253 2.624 1.179 1.00 87.19 89 PRO A C 1
ATOM 700 O O . PRO A 1 89 ? 8.181 1.869 1.475 1.00 87.19 89 PRO A O 1
ATOM 703 N N . GLY A 1 90 ? 7.132 3.185 -0.028 1.00 83.50 90 GLY A N 1
ATOM 704 C CA . GLY A 1 90 ? 8.062 3.055 -1.153 1.00 83.50 90 GLY A CA 1
ATOM 705 C C . GLY A 1 90 ? 9.415 3.770 -1.019 1.00 83.50 90 GLY A C 1
ATOM 706 O O . GLY A 1 90 ? 9.745 4.337 0.019 1.00 83.50 90 GLY A O 1
ATOM 707 N N . VAL A 1 91 ? 10.207 3.771 -2.101 1.00 73.75 91 VAL A N 1
ATOM 708 C CA . VAL A 1 91 ? 11.602 4.285 -2.131 1.00 73.75 91 VAL A CA 1
ATOM 709 C C . VAL A 1 91 ? 11.748 5.796 -1.899 1.00 73.75 91 VAL A C 1
ATOM 711 O O . VAL A 1 91 ? 12.841 6.262 -1.597 1.00 73.75 91 VAL A O 1
ATOM 714 N N . VAL A 1 92 ? 10.663 6.563 -2.010 1.00 75.69 92 VAL A N 1
ATOM 715 C CA . VAL A 1 92 ? 10.626 8.014 -1.726 1.00 75.69 92 VAL A CA 1
ATOM 716 C C . VAL A 1 92 ? 9.537 8.382 -0.713 1.00 75.69 92 VAL A C 1
ATOM 718 O O . VAL A 1 92 ? 9.006 9.489 -0.729 1.00 75.69 92 VAL A O 1
ATOM 721 N N . SER A 1 93 ? 9.149 7.431 0.141 1.00 70.81 93 SER A N 1
ATOM 722 C CA . SER A 1 93 ? 8.157 7.643 1.206 1.00 70.81 93 SER A CA 1
ATOM 723 C C . SER A 1 93 ? 6.786 8.134 0.718 1.00 70.81 93 SER A C 1
ATOM 725 O O . SER A 1 93 ? 6.065 8.832 1.430 1.00 70.81 93 SER A O 1
ATOM 727 N N . SER A 1 94 ? 6.399 7.755 -0.507 1.00 74.69 94 SER A N 1
ATOM 728 C CA . SER A 1 94 ? 5.078 8.074 -1.056 1.00 74.69 94 SER A CA 1
ATOM 729 C C . SER A 1 94 ? 3.984 7.337 -0.283 1.00 74.69 94 SER A C 1
ATOM 731 O O . SER A 1 94 ? 3.915 6.110 -0.320 1.00 74.69 94 SER A O 1
ATOM 733 N N . LEU A 1 95 ? 3.094 8.097 0.364 1.00 75.12 95 LEU A N 1
ATOM 734 C CA . LEU A 1 95 ? 1.937 7.586 1.113 1.00 75.12 95 LEU A CA 1
ATOM 735 C C . LEU A 1 95 ? 1.073 6.621 0.284 1.00 75.12 95 LEU A C 1
ATOM 737 O O . LEU A 1 95 ? 0.561 5.634 0.801 1.00 75.12 95 LEU A O 1
ATOM 741 N N . TYR A 1 96 ? 0.922 6.917 -1.005 1.00 82.69 96 TYR A N 1
ATOM 742 C CA . TYR A 1 96 ? 0.058 6.181 -1.925 1.00 82.69 96 TYR A CA 1
ATOM 743 C C . TYR A 1 96 ? 0.829 5.162 -2.783 1.00 82.69 96 TYR A C 1
ATOM 745 O O . TYR A 1 96 ? 0.235 4.489 -3.619 1.00 82.69 96 TYR A O 1
ATOM 75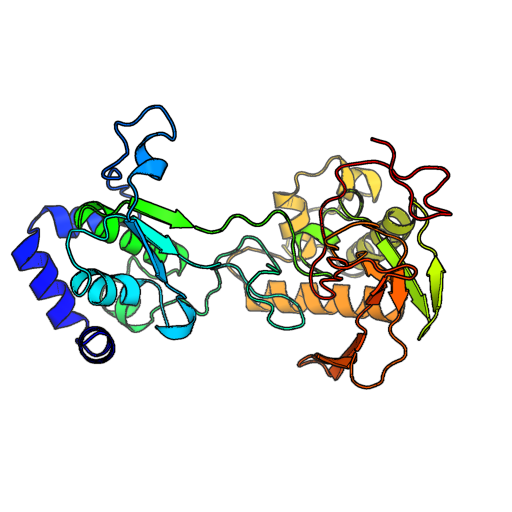3 N N . GLY A 1 97 ? 2.143 5.020 -2.590 1.00 88.88 97 GLY A N 1
ATOM 754 C CA . GLY A 1 97 ? 2.973 4.014 -3.253 1.00 88.88 97 GLY A CA 1
ATOM 755 C C . GLY A 1 97 ? 3.389 2.923 -2.271 1.00 88.88 97 GLY A C 1
ATOM 756 O O . GLY A 1 97 ? 4.501 3.009 -1.747 1.00 88.88 97 GLY A O 1
ATOM 757 N N . PRO A 1 98 ? 2.535 1.919 -1.989 1.00 93.06 98 PRO A N 1
ATOM 758 C CA . PRO A 1 98 ? 2.893 0.839 -1.076 1.00 93.06 98 PRO A CA 1
ATOM 759 C C . PRO A 1 98 ? 4.083 0.044 -1.620 1.00 93.06 98 PRO A C 1
ATOM 761 O O . PRO A 1 98 ? 4.069 -0.367 -2.783 1.00 93.06 98 PRO A O 1
ATOM 764 N N . ALA A 1 99 ? 5.093 -0.195 -0.784 1.00 93.88 99 ALA A N 1
ATOM 765 C CA . ALA A 1 99 ? 6.192 -1.115 -1.072 1.00 93.88 99 ALA A CA 1
ATOM 766 C C . ALA A 1 99 ? 5.786 -2.582 -0.891 1.00 93.88 99 ALA A C 1
ATOM 768 O O . ALA A 1 99 ? 6.355 -3.446 -1.551 1.00 93.88 99 ALA A O 1
ATOM 769 N N . SER A 1 100 ? 4.819 -2.857 -0.018 1.00 93.62 100 SER A N 1
ATOM 770 C CA . SER A 1 100 ? 4.225 -4.174 0.210 1.00 93.62 100 SER A CA 1
ATOM 771 C C . SER A 1 100 ? 2.772 -4.009 0.676 1.00 93.62 100 SER A C 1
ATOM 773 O O . SER A 1 100 ? 2.337 -2.900 0.993 1.00 93.62 100 SER A O 1
ATOM 775 N N . TRP A 1 101 ? 2.020 -5.109 0.746 1.00 91.62 101 TRP A N 1
ATOM 776 C CA . TRP A 1 101 ? 0.697 -5.147 1.388 1.00 91.62 101 TRP A CA 1
ATOM 777 C C . TRP A 1 101 ? 0.766 -5.440 2.896 1.00 91.62 101 TRP A C 1
ATOM 779 O O . TRP A 1 101 ? -0.254 -5.743 3.515 1.00 91.62 101 TRP A O 1
ATOM 789 N N . ASN A 1 102 ? 1.952 -5.366 3.505 1.00 93.50 102 ASN A N 1
ATOM 790 C CA . ASN A 1 102 ? 2.075 -5.466 4.953 1.00 93.50 102 ASN A CA 1
ATOM 791 C C . ASN A 1 102 ? 1.698 -4.128 5.598 1.00 93.50 102 ASN A C 1
ATOM 793 O O . ASN A 1 102 ? 1.922 -3.047 5.040 1.00 93.50 102 ASN A O 1
ATOM 797 N N . VAL A 1 103 ? 1.123 -4.206 6.795 1.00 94.25 103 VAL A N 1
ATOM 798 C CA . VAL A 1 103 ? 0.804 -3.026 7.595 1.00 94.25 103 VAL A CA 1
ATOM 799 C C . VAL A 1 103 ? 2.104 -2.423 8.117 1.00 94.25 103 VAL A C 1
ATOM 801 O O . VAL A 1 103 ? 2.943 -3.141 8.655 1.00 94.25 103 VAL A O 1
ATOM 804 N N . ASN A 1 104 ? 2.277 -1.107 7.984 1.00 93.69 104 ASN A N 1
ATOM 805 C CA . ASN A 1 104 ? 3.515 -0.467 8.410 1.00 93.69 104 ASN A CA 1
ATOM 806 C C . ASN A 1 104 ? 3.694 -0.584 9.939 1.00 93.69 104 ASN A C 1
ATOM 808 O O . ASN A 1 104 ? 2.833 -0.099 10.685 1.00 93.69 104 ASN A O 1
ATOM 812 N N . PRO A 1 105 ? 4.813 -1.157 10.430 1.00 94.06 105 PRO A N 1
ATOM 813 C CA . PRO A 1 105 ? 5.090 -1.249 11.861 1.00 94.06 105 PRO A CA 1
ATOM 814 C C . PRO A 1 105 ? 5.222 0.111 12.562 1.00 94.06 105 PRO A C 1
ATOM 816 O O . PRO A 1 105 ? 5.159 0.147 13.789 1.00 94.06 105 PRO A O 1
ATOM 819 N N . GLU A 1 106 ? 5.357 1.227 11.831 1.00 94.38 106 GLU A N 1
ATOM 820 C CA . GLU A 1 106 ? 5.340 2.578 12.418 1.00 94.38 106 GLU A CA 1
ATOM 821 C C . GLU A 1 106 ? 4.067 2.861 13.239 1.00 94.38 106 GLU A C 1
ATOM 823 O O . GLU A 1 106 ? 4.106 3.649 14.177 1.00 94.38 106 GLU A O 1
ATOM 828 N N . PHE A 1 107 ? 2.954 2.183 12.927 1.00 96.94 107 PHE A N 1
ATOM 829 C CA . PHE A 1 107 ? 1.664 2.366 13.603 1.00 96.94 107 PHE A CA 1
ATOM 830 C C . PHE A 1 107 ? 1.475 1.503 14.849 1.00 96.94 107 PHE A C 1
ATOM 832 O O . PHE A 1 107 ? 0.360 1.412 15.374 1.00 96.94 107 PHE A O 1
ATOM 839 N N . TYR A 1 108 ? 2.531 0.835 15.302 1.00 97.75 108 TYR A N 1
ATOM 840 C CA . TYR A 1 108 ? 2.524 0.028 16.510 1.00 97.75 108 TYR A CA 1
ATOM 841 C C . TYR A 1 108 ? 2.652 0.905 17.761 1.00 97.75 108 TYR A C 1
ATOM 843 O O . TYR A 1 108 ? 3.523 1.766 17.840 1.00 97.75 108 TYR A O 1
ATOM 851 N N . SER A 1 109 ? 1.820 0.649 18.771 1.00 97.94 109 SER A N 1
ATOM 852 C CA . SER A 1 109 ? 1.918 1.250 20.104 1.00 97.94 109 SER A CA 1
ATOM 853 C C . SER A 1 109 ? 2.611 0.288 21.078 1.00 97.94 109 SER A C 1
ATOM 855 O O . SER A 1 109 ? 2.018 -0.732 21.454 1.00 97.94 109 SER A O 1
ATOM 857 N N . PRO A 1 110 ? 3.846 0.587 21.527 1.00 97.50 110 PRO A N 1
ATOM 858 C CA . PRO A 1 110 ? 4.513 -0.201 22.561 1.00 97.50 110 PRO A CA 1
ATOM 859 C C . PRO A 1 110 ? 3.799 -0.123 23.913 1.00 97.50 110 PRO A C 1
ATOM 861 O O . PRO A 1 110 ? 3.768 -1.112 24.640 1.00 97.50 110 PRO A O 1
ATOM 864 N N . GLU A 1 111 ? 3.210 1.032 24.237 1.00 97.00 111 GLU A N 1
ATOM 865 C CA . GLU A 1 111 ? 2.459 1.246 25.479 1.00 97.00 111 GLU A CA 1
ATOM 866 C C . GLU A 1 111 ? 1.244 0.317 25.546 1.00 97.00 111 GLU A C 1
ATOM 868 O O . GLU A 1 111 ? 1.087 -0.427 26.513 1.00 97.00 111 GLU A O 1
ATOM 873 N N . LEU A 1 112 ? 0.446 0.266 24.473 1.00 97.44 112 LEU A N 1
ATOM 874 C CA . LEU A 1 112 ? -0.714 -0.621 24.406 1.00 97.44 112 LEU A CA 1
ATOM 875 C C . LEU A 1 112 ? -0.323 -2.092 24.568 1.00 97.44 112 LEU A C 1
ATOM 877 O O . LEU A 1 112 ? -0.990 -2.826 25.292 1.00 97.44 112 LEU A O 1
ATOM 881 N N . ALA A 1 113 ? 0.764 -2.520 23.927 1.00 97.88 113 ALA A N 1
ATOM 882 C CA . ALA A 1 113 ? 1.251 -3.891 24.039 1.00 97.88 113 ALA A CA 1
ATOM 883 C C . ALA A 1 113 ? 1.823 -4.222 25.429 1.00 97.88 113 ALA A C 1
ATOM 885 O O . ALA A 1 113 ? 1.788 -5.380 25.849 1.00 97.88 113 ALA A O 1
ATOM 886 N N . ALA A 1 114 ? 2.346 -3.228 26.154 1.00 97.56 114 ALA A N 1
ATOM 887 C CA . ALA A 1 114 ? 2.784 -3.398 27.536 1.00 97.56 114 ALA A CA 1
ATOM 888 C C . ALA A 1 114 ? 1.592 -3.570 28.494 1.00 97.56 114 ALA A C 1
ATOM 890 O O . ALA A 1 114 ? 1.688 -4.337 29.455 1.00 97.56 114 ALA A O 1
ATOM 891 N N . THR A 1 115 ? 0.469 -2.900 28.217 1.00 96.94 115 THR A N 1
ATOM 892 C CA . THR A 1 115 ? -0.771 -3.001 29.002 1.00 96.94 115 THR A CA 1
ATOM 893 C C . THR A 1 115 ? -1.590 -4.248 28.655 1.00 96.94 115 THR A C 1
ATOM 895 O O . THR A 1 115 ? -2.063 -4.934 29.558 1.00 96.94 115 THR A O 1
ATOM 898 N N . ILE A 1 116 ? -1.733 -4.573 27.366 1.00 96.75 116 ILE A N 1
ATOM 899 C CA . ILE A 1 116 ? -2.497 -5.720 26.853 1.00 96.75 116 ILE A CA 1
ATOM 900 C C . ILE A 1 116 ? -1.555 -6.578 26.000 1.00 96.75 116 ILE A C 1
ATOM 902 O O . ILE A 1 116 ? -1.345 -6.317 24.812 1.00 96.75 116 ILE A O 1
ATOM 906 N N . ARG A 1 117 ? -0.964 -7.612 26.615 1.00 96.25 117 ARG A N 1
ATOM 907 C CA . ARG A 1 117 ? 0.139 -8.403 26.028 1.00 96.25 117 ARG A CA 1
ATOM 908 C C . ARG A 1 117 ? -0.243 -9.117 24.736 1.00 96.25 117 ARG A C 1
ATOM 910 O O . ARG A 1 117 ? 0.615 -9.399 23.903 1.00 96.25 117 ARG A O 1
ATOM 917 N N . GLU A 1 118 ? -1.520 -9.420 24.558 1.00 96.38 118 GLU A N 1
ATOM 918 C CA . GLU A 1 118 ? -2.062 -10.057 23.367 1.00 96.38 118 GLU A CA 1
ATOM 919 C C . GLU A 1 118 ? -1.940 -9.149 22.135 1.00 96.38 118 GLU A C 1
ATOM 921 O O . GLU A 1 118 ? -1.796 -9.665 21.025 1.00 96.38 118 GLU A O 1
ATOM 926 N N . LEU A 1 119 ? -1.913 -7.820 22.314 1.00 97.62 119 LEU A N 1
ATOM 927 C CA . LEU A 1 119 ? -1.824 -6.799 21.259 1.00 97.62 119 LEU A CA 1
ATOM 928 C C . LEU A 1 119 ? -0.374 -6.476 20.863 1.00 97.62 119 LEU A C 1
ATOM 930 O O . LEU A 1 119 ? -0.010 -5.334 20.589 1.00 97.62 119 LEU A O 1
ATOM 934 N N . ASN A 1 120 ? 0.453 -7.516 20.799 1.00 96.62 120 ASN A N 1
ATOM 935 C CA . ASN A 1 120 ? 1.896 -7.468 20.546 1.00 96.62 120 ASN A CA 1
ATOM 936 C C . ASN A 1 120 ? 2.305 -7.409 19.062 1.00 96.62 120 ASN A C 1
ATOM 938 O O . ASN A 1 120 ? 3.463 -7.649 18.732 1.00 96.62 120 ASN A O 1
ATOM 942 N N . THR A 1 121 ? 1.366 -7.128 18.159 1.00 96.88 121 THR A N 1
ATOM 943 C CA . THR A 1 121 ? 1.638 -6.931 16.724 1.00 96.88 121 THR A CA 1
ATOM 944 C C . THR A 1 121 ? 0.771 -5.799 16.198 1.00 96.88 121 THR A C 1
ATOM 946 O O . THR A 1 121 ? -0.316 -5.546 16.728 1.00 96.88 121 THR A O 1
ATOM 949 N N . VAL A 1 122 ? 1.238 -5.127 15.151 1.00 97.00 122 VAL A N 1
ATOM 950 C CA . VAL A 1 122 ? 0.558 -3.964 14.577 1.00 97.00 122 VAL A CA 1
ATOM 951 C C . VAL A 1 122 ? -0.802 -4.337 13.968 1.00 97.00 122 VAL A C 1
ATOM 953 O O . VAL A 1 122 ? -1.774 -3.599 14.113 1.00 97.00 122 VAL A O 1
ATOM 956 N N . GLU A 1 123 ? -0.931 -5.540 13.408 1.00 97.06 123 GLU A N 1
ATOM 957 C CA . GLU A 1 123 ? -2.170 -6.075 12.839 1.00 97.06 123 GLU A CA 1
ATOM 958 C C . GLU A 1 123 ? -3.223 -6.361 13.911 1.00 97.06 123 GLU A C 1
ATOM 960 O O . GLU A 1 123 ? -4.406 -6.082 13.709 1.00 97.06 123 GLU A O 1
ATOM 965 N N . LYS A 1 124 ? -2.813 -6.886 15.074 1.00 98.12 124 LYS A N 1
ATOM 966 C CA . LYS A 1 124 ? -3.733 -7.091 16.204 1.00 98.12 124 LYS A CA 1
ATOM 967 C C . LYS A 1 124 ? -4.227 -5.762 16.767 1.00 98.12 124 LYS A C 1
ATOM 969 O O . LYS A 1 124 ? -5.407 -5.641 17.089 1.00 98.12 124 LYS A O 1
ATOM 974 N N . GLN A 1 125 ? -3.354 -4.757 16.839 1.00 98.44 125 GLN A N 1
ATOM 975 C CA . GLN A 1 125 ? -3.744 -3.409 17.258 1.00 98.44 125 GLN A CA 1
ATOM 976 C C . GLN A 1 125 ? -4.704 -2.756 16.259 1.00 98.44 125 GLN A C 1
ATOM 978 O O . GLN A 1 125 ? -5.710 -2.178 16.673 1.00 98.44 125 GLN A O 1
ATOM 983 N N . LEU A 1 126 ? -4.465 -2.905 14.952 1.00 98.06 126 LEU A N 1
ATOM 984 C CA . LEU A 1 126 ? -5.409 -2.485 13.915 1.00 98.06 126 LEU A CA 1
ATOM 985 C C . LEU A 1 126 ? -6.760 -3.199 14.061 1.00 98.06 126 LEU A C 1
ATOM 987 O O . LEU A 1 126 ? -7.801 -2.544 14.054 1.00 98.06 126 LEU A O 1
ATOM 991 N N . ARG A 1 127 ? -6.757 -4.527 14.241 1.00 98.19 127 ARG A N 1
ATOM 992 C CA . ARG A 1 127 ? -7.978 -5.327 14.425 1.00 98.19 127 ARG A CA 1
ATOM 993 C C . ARG A 1 127 ? -8.824 -4.813 15.588 1.00 98.19 127 ARG A C 1
ATOM 995 O O . ARG A 1 127 ? -10.014 -4.570 15.401 1.00 98.19 127 ARG A O 1
ATOM 1002 N N . VAL A 1 128 ? -8.215 -4.616 16.756 1.00 98.50 128 VAL A N 1
ATOM 1003 C CA . VAL A 1 128 ? -8.916 -4.109 17.944 1.00 98.50 128 VAL A CA 1
ATOM 1004 C C . VAL A 1 128 ? -9.381 -2.669 17.756 1.00 98.50 128 VAL A C 1
ATOM 1006 O O . VAL A 1 128 ? -10.491 -2.325 18.149 1.00 98.50 128 VAL A O 1
ATOM 1009 N N . THR A 1 129 ? -8.588 -1.835 17.086 1.00 98.56 129 THR A N 1
ATOM 1010 C CA . THR A 1 129 ? -8.999 -0.465 16.755 1.00 98.56 129 THR A CA 1
ATOM 1011 C C . THR A 1 129 ? -10.268 -0.472 15.898 1.00 98.56 129 THR A C 1
ATOM 1013 O O . THR A 1 129 ? -11.219 0.244 16.198 1.00 98.56 129 THR A O 1
ATOM 1016 N N . VAL A 1 130 ? -10.339 -1.333 14.877 1.00 98.56 130 VAL A N 1
ATOM 1017 C CA . VAL A 1 130 ? -11.548 -1.497 14.051 1.00 98.56 130 VAL A CA 1
ATOM 1018 C C . VAL A 1 130 ? -12.729 -2.006 14.882 1.00 98.56 130 VAL A C 1
ATOM 1020 O O . VAL A 1 130 ? -13.833 -1.483 14.745 1.00 98.56 130 VAL A O 1
ATOM 1023 N N . ASN A 1 131 ? -12.510 -2.975 15.775 1.00 98.56 131 ASN A N 1
ATOM 1024 C CA . ASN A 1 131 ? -13.557 -3.474 16.668 1.00 98.56 131 ASN A CA 1
ATOM 1025 C C . ASN A 1 131 ? -14.138 -2.365 17.557 1.00 98.56 131 ASN A C 1
ATOM 1027 O O . ASN A 1 131 ? -15.356 -2.242 17.667 1.00 98.56 131 ASN A O 1
ATOM 1031 N N . LEU A 1 132 ? -13.278 -1.543 18.161 1.00 98.56 132 LEU A N 1
ATOM 1032 C CA . LEU A 1 132 ? -13.691 -0.417 18.998 1.00 98.56 132 LEU A CA 1
ATOM 1033 C C . LEU A 1 132 ? -14.420 0.657 18.185 1.00 98.56 132 LEU A C 1
ATOM 1035 O O . LEU A 1 132 ? -15.416 1.201 18.651 1.00 98.56 132 LEU A O 1
ATOM 1039 N N . LEU A 1 133 ? -13.991 0.931 16.951 1.00 98.50 133 LEU A N 1
ATOM 1040 C CA . LEU A 1 133 ? -14.705 1.842 16.051 1.00 98.50 133 LEU A CA 1
ATOM 1041 C C . LEU A 1 133 ? -16.103 1.328 15.694 1.00 98.50 133 LEU A C 1
ATOM 1043 O O . LEU A 1 133 ? -17.058 2.105 15.702 1.00 98.50 133 LEU A O 1
ATOM 1047 N N . HIS A 1 134 ? -16.245 0.028 15.435 1.00 98.31 134 HIS A N 1
ATOM 1048 C CA . HIS A 1 134 ? -17.553 -0.589 15.223 1.00 98.31 134 HIS A CA 1
ATOM 1049 C C . HIS A 1 134 ? -18.427 -0.514 16.480 1.00 98.31 134 HIS A C 1
ATOM 1051 O O . HIS A 1 134 ? -19.610 -0.194 16.373 1.00 98.31 134 HIS A O 1
ATOM 1057 N N . LEU A 1 135 ? -17.846 -0.735 17.664 1.00 97.25 135 LEU A N 1
ATOM 1058 C CA . LEU A 1 135 ? -18.535 -0.600 18.949 1.00 97.25 135 LEU A CA 1
ATOM 1059 C C . LEU A 1 135 ? -18.995 0.849 19.210 1.00 97.25 135 LEU A C 1
ATOM 1061 O O . LEU A 1 135 ? -20.095 1.069 19.707 1.00 97.25 135 LEU A O 1
ATOM 1065 N N . LEU A 1 136 ? -18.211 1.837 18.766 1.00 97.00 136 LEU A N 1
ATOM 1066 C CA . LEU A 1 136 ? -18.568 3.263 18.733 1.00 97.00 136 LEU A CA 1
ATOM 1067 C C . LEU A 1 136 ? -19.619 3.613 17.658 1.00 97.00 136 LEU A C 1
ATOM 1069 O O . LEU A 1 136 ? -19.941 4.788 17.472 1.00 97.00 136 LEU A O 1
ATOM 1073 N N . GLY A 1 137 ? -20.137 2.627 16.920 1.00 96.38 137 GLY A N 1
ATOM 1074 C CA . GLY A 1 137 ? -21.137 2.823 15.873 1.00 96.38 137 GLY A CA 1
ATOM 1075 C C . GLY A 1 137 ? -20.588 3.463 14.597 1.00 96.38 137 GLY A C 1
ATOM 1076 O O . GLY A 1 137 ? -21.359 4.030 13.822 1.00 96.38 137 GLY A O 1
ATOM 1077 N N . ARG A 1 138 ? -19.271 3.396 14.358 1.00 97.81 138 ARG A N 1
ATOM 1078 C CA . ARG A 1 138 ? -18.627 3.948 13.157 1.00 97.81 138 ARG A CA 1
ATOM 1079 C C . ARG A 1 138 ? -18.347 2.848 12.140 1.00 97.81 138 ARG A C 1
ATOM 1081 O O . ARG A 1 138 ? -17.787 1.815 12.490 1.00 97.81 138 ARG A O 1
ATOM 1088 N N . SER A 1 139 ? -18.691 3.055 10.871 1.00 97.12 139 SER A N 1
ATOM 1089 C CA . SER A 1 139 ? -18.202 2.187 9.788 1.00 97.12 139 SER A CA 1
ATOM 1090 C C . SER A 1 139 ? -16.752 2.538 9.452 1.00 97.12 139 SER A C 1
ATOM 1092 O O . SER A 1 139 ? -16.401 3.717 9.465 1.00 97.12 139 SER A O 1
ATOM 1094 N N . VAL A 1 140 ? -15.926 1.550 9.106 1.00 97.12 140 VAL A N 1
ATOM 1095 C CA . VAL A 1 140 ? -14.510 1.766 8.772 1.00 97.12 140 VAL A CA 1
ATOM 1096 C C . VAL A 1 140 ? -14.247 1.411 7.312 1.00 97.12 140 VAL A C 1
ATOM 1098 O O . VAL A 1 140 ? -14.593 0.320 6.864 1.00 97.12 140 VAL A O 1
ATOM 1101 N N . GLY A 1 141 ? -13.631 2.335 6.580 1.00 94.44 141 GLY A N 1
ATOM 1102 C CA . GLY A 1 141 ? -13.097 2.123 5.237 1.00 94.44 141 GLY A CA 1
ATOM 1103 C C . GLY A 1 141 ? -11.596 2.399 5.194 1.00 94.44 141 GLY A C 1
ATOM 1104 O O . GLY A 1 141 ? -11.052 3.054 6.084 1.00 94.44 141 GLY A O 1
ATOM 1105 N N . MET A 1 142 ? -10.932 1.919 4.148 1.00 91.69 142 MET A N 1
ATOM 1106 C CA . MET A 1 142 ? -9.504 2.130 3.914 1.00 91.69 142 MET A CA 1
ATOM 1107 C C . MET A 1 142 ? -9.233 2.237 2.415 1.00 91.69 142 MET A C 1
ATOM 1109 O O . MET A 1 142 ? -9.903 1.575 1.619 1.00 91.69 142 MET A O 1
ATOM 1113 N N . ASP A 1 143 ? -8.223 3.022 2.052 1.00 85.31 143 ASP A N 1
ATOM 1114 C CA . ASP A 1 143 ? -7.746 3.135 0.679 1.00 85.31 143 ASP A CA 1
ATOM 1115 C C . ASP A 1 143 ? -7.176 1.807 0.154 1.00 85.31 143 ASP A C 1
ATOM 1117 O O . ASP A 1 143 ? -6.219 1.240 0.696 1.00 85.31 143 ASP A O 1
ATOM 1121 N N . VAL A 1 144 ? -7.729 1.350 -0.970 1.00 80.44 144 VAL A N 1
ATOM 1122 C CA . VAL A 1 144 ? -7.157 0.288 -1.802 1.00 80.44 144 VAL A CA 1
ATOM 1123 C C . VAL A 1 144 ? -6.777 0.918 -3.130 1.00 80.44 144 VAL A C 1
ATOM 1125 O O . VAL A 1 144 ? -7.633 1.240 -3.953 1.00 80.44 144 VAL A O 1
ATOM 1128 N N . VAL A 1 145 ? -5.479 1.133 -3.323 1.00 81.38 145 VAL A N 1
ATOM 1129 C CA . VAL A 1 145 ? -4.957 1.813 -4.507 1.00 81.38 145 VAL A CA 1
ATOM 1130 C C . VAL A 1 145 ? -4.516 0.808 -5.578 1.00 81.38 145 VAL A C 1
ATOM 1132 O O . VAL A 1 145 ? -3.806 -0.146 -5.259 1.00 81.38 145 VAL A O 1
ATOM 1135 N N . PRO A 1 146 ? -4.879 1.005 -6.860 1.00 85.94 146 PRO A N 1
ATOM 1136 C CA . PRO A 1 146 ? -4.502 0.111 -7.959 1.00 85.94 146 PRO A CA 1
ATOM 1137 C C . PRO A 1 146 ? -3.090 0.409 -8.505 1.00 85.94 146 PRO A C 1
ATOM 1139 O O . PRO A 1 146 ? -2.820 0.268 -9.698 1.00 85.94 146 PRO A O 1
ATOM 1142 N N . HIS A 1 147 ? -2.186 0.866 -7.643 1.00 90.88 147 HIS A N 1
ATOM 1143 C CA . HIS A 1 147 ? -0.797 1.174 -7.964 1.00 90.88 147 HIS A CA 1
ATOM 1144 C C . HIS A 1 147 ? 0.086 0.938 -6.740 1.00 90.88 147 HIS A C 1
ATOM 1146 O O . HIS A 1 147 ? -0.384 0.834 -5.609 1.00 90.88 147 HIS A O 1
ATOM 1152 N N . THR A 1 148 ? 1.385 0.858 -6.970 1.00 94.00 148 THR A N 1
ATOM 1153 C CA . THR A 1 148 ? 2.383 0.466 -5.977 1.00 94.00 148 THR A CA 1
ATOM 1154 C C . THR A 1 148 ? 3.648 1.307 -6.134 1.00 94.00 148 THR A C 1
ATOM 1156 O O . THR A 1 148 ? 3.728 2.124 -7.042 1.00 94.00 148 THR A O 1
ATOM 1159 N N . ASP A 1 149 ? 4.619 1.175 -5.238 1.00 94.00 149 ASP A N 1
ATOM 1160 C CA . ASP A 1 149 ? 5.948 1.771 -5.414 1.00 94.00 149 ASP A CA 1
ATOM 1161 C C . ASP A 1 149 ? 6.665 1.206 -6.656 1.00 94.00 149 ASP A C 1
ATOM 1163 O O . ASP A 1 149 ? 6.531 0.020 -6.963 1.00 94.00 149 ASP A O 1
ATOM 1167 N N . ARG A 1 150 ? 7.489 2.021 -7.330 1.00 90.56 150 ARG A N 1
ATOM 1168 C CA . ARG A 1 150 ? 8.244 1.630 -8.543 1.00 90.56 150 ARG A CA 1
ATOM 1169 C C . ARG A 1 150 ? 9.194 0.427 -8.393 1.00 90.56 150 ARG A C 1
ATOM 1171 O O . ARG A 1 150 ? 9.630 -0.140 -9.389 1.00 90.56 150 ARG A O 1
ATOM 1178 N N . PHE A 1 151 ? 9.495 0.007 -7.163 1.00 93.81 151 PHE A N 1
ATOM 1179 C CA . PHE A 1 151 ? 10.217 -1.237 -6.867 1.00 93.81 151 PHE A CA 1
ATOM 1180 C C . PHE A 1 151 ? 9.579 -2.009 -5.714 1.00 93.81 151 PHE A C 1
ATOM 1182 O O . PHE A 1 151 ? 10.272 -2.562 -4.850 1.00 93.81 151 PHE A O 1
ATOM 1189 N N . SER A 1 152 ? 8.253 -2.009 -5.646 1.00 95.94 152 SER A N 1
ATOM 1190 C CA . SER A 1 152 ? 7.546 -2.759 -4.619 1.00 95.94 152 SER A CA 1
ATOM 1191 C C . SER A 1 152 ? 7.822 -4.257 -4.697 1.00 95.94 152 SER A C 1
ATOM 1193 O O . SER A 1 152 ? 8.277 -4.801 -5.710 1.00 95.94 152 SER A O 1
ATOM 1195 N N . GLU A 1 153 ? 7.510 -4.945 -3.607 1.00 97.12 153 GLU A N 1
ATOM 1196 C CA . GLU A 1 153 ? 7.504 -6.398 -3.567 1.00 97.12 153 GLU A CA 1
ATOM 1197 C C . GLU A 1 153 ? 6.540 -6.977 -4.611 1.00 97.12 153 GLU A C 1
ATOM 1199 O O . GLU A 1 153 ? 6.879 -7.969 -5.245 1.00 97.12 153 GLU A O 1
ATOM 1204 N N . MET A 1 154 ? 5.399 -6.325 -4.873 1.00 96.19 154 MET A N 1
ATOM 1205 C CA . MET A 1 154 ? 4.453 -6.741 -5.916 1.00 96.19 154 MET A CA 1
ATOM 1206 C C . MET A 1 154 ? 5.088 -6.667 -7.310 1.00 96.19 154 MET A C 1
ATOM 1208 O O . MET A 1 154 ? 4.988 -7.625 -8.078 1.00 96.19 154 MET A O 1
ATOM 1212 N N . ALA A 1 155 ? 5.775 -5.561 -7.621 1.00 96.88 155 ALA A N 1
ATOM 1213 C CA . ALA A 1 155 ? 6.422 -5.350 -8.915 1.00 96.88 155 ALA A CA 1
ATOM 1214 C C . ALA A 1 155 ? 7.590 -6.310 -9.148 1.00 96.88 155 ALA A C 1
ATOM 1216 O O . ALA A 1 155 ? 7.746 -6.868 -10.230 1.00 96.88 155 ALA A O 1
ATOM 1217 N N . THR A 1 156 ? 8.400 -6.544 -8.122 1.00 97.50 156 THR A N 1
ATOM 1218 C CA . THR A 1 156 ? 9.593 -7.394 -8.228 1.00 97.50 156 THR A CA 1
ATOM 1219 C C . THR A 1 156 ? 9.284 -8.886 -8.095 1.00 97.50 156 THR A C 1
ATOM 1221 O O . THR A 1 156 ? 9.967 -9.700 -8.714 1.00 97.50 156 THR A O 1
ATOM 1224 N N . ALA A 1 157 ? 8.238 -9.271 -7.357 1.00 97.50 157 ALA A N 1
ATOM 1225 C CA . ALA A 1 157 ? 7.768 -10.655 -7.307 1.00 97.50 157 ALA A CA 1
ATOM 1226 C C . ALA A 1 157 ? 6.924 -11.042 -8.524 1.00 97.50 157 ALA A C 1
ATOM 1228 O O . ALA A 1 157 ? 6.839 -12.226 -8.838 1.00 97.50 157 ALA A O 1
ATOM 1229 N N . ASN A 1 158 ? 6.322 -10.077 -9.224 1.00 97.25 158 ASN A N 1
ATOM 1230 C CA . ASN A 1 158 ? 5.501 -10.341 -10.403 1.00 97.25 158 ASN A CA 1
ATOM 1231 C C . ASN A 1 158 ? 5.822 -9.380 -11.564 1.00 97.25 158 ASN A C 1
ATOM 1233 O O . ASN A 1 158 ? 4.927 -8.656 -12.007 1.00 97.25 158 ASN A O 1
ATOM 1237 N N . PRO A 1 159 ? 7.058 -9.358 -12.107 1.00 97.50 159 PRO A N 1
ATOM 1238 C CA . PRO A 1 159 ? 7.438 -8.338 -13.086 1.00 97.50 159 PRO A CA 1
ATOM 1239 C C . PRO A 1 159 ? 6.535 -8.289 -14.322 1.00 97.50 159 PRO A C 1
ATOM 1241 O O . PRO A 1 159 ? 6.315 -7.204 -14.845 1.00 97.50 159 PRO A O 1
ATOM 1244 N N . GLY A 1 160 ? 5.972 -9.426 -14.749 1.00 95.75 160 GLY A N 1
ATOM 1245 C CA . GLY A 1 160 ? 5.071 -9.513 -15.905 1.00 95.75 160 GLY A CA 1
ATOM 1246 C C . GLY A 1 160 ? 3.722 -8.799 -15.747 1.00 95.75 160 GLY A C 1
ATOM 1247 O O . GLY A 1 160 ? 3.077 -8.512 -16.750 1.00 95.75 160 GLY A O 1
ATOM 1248 N N . TYR A 1 161 ? 3.306 -8.453 -14.523 1.00 95.50 161 TYR A N 1
ATOM 1249 C CA . TYR A 1 161 ? 2.110 -7.628 -14.290 1.00 95.50 161 TYR A CA 1
ATOM 1250 C C . TYR A 1 161 ? 2.392 -6.127 -14.326 1.00 95.50 161 TYR A C 1
ATOM 1252 O O . TYR A 1 161 ? 1.502 -5.327 -14.044 1.00 95.50 161 TYR A O 1
ATOM 1260 N N . PHE A 1 162 ? 3.618 -5.731 -14.658 1.00 95.88 162 PHE A N 1
ATOM 1261 C CA . PHE A 1 162 ? 4.036 -4.343 -14.724 1.00 95.88 162 PHE A CA 1
ATOM 1262 C C . PHE A 1 162 ? 4.735 -4.080 -16.045 1.00 95.88 162 PHE A C 1
ATOM 1264 O O . PHE A 1 162 ? 5.360 -4.949 -16.648 1.00 95.88 162 PHE A O 1
ATOM 1271 N N . GLU A 1 163 ? 4.632 -2.842 -16.493 1.00 94.62 163 GLU A N 1
ATOM 1272 C CA . GLU A 1 163 ? 5.367 -2.377 -17.656 1.00 94.62 163 GLU A CA 1
ATOM 1273 C C . GLU A 1 163 ? 6.723 -1.873 -17.171 1.00 94.62 163 GLU A C 1
ATOM 1275 O O . GLU A 1 163 ? 6.800 -1.162 -16.168 1.00 94.62 163 GLU A O 1
ATOM 1280 N N . TRP A 1 164 ? 7.793 -2.249 -17.863 1.00 96.56 164 TRP A N 1
ATOM 1281 C CA . TRP A 1 164 ? 9.159 -1.899 -17.485 1.00 96.56 164 TRP A CA 1
ATOM 1282 C C . TRP A 1 164 ? 9.837 -1.132 -18.607 1.00 96.56 164 TRP A C 1
ATOM 1284 O O . TRP A 1 164 ? 9.545 -1.329 -19.785 1.00 96.56 164 TRP A O 1
ATOM 1294 N N . LEU A 1 165 ? 10.780 -0.284 -18.227 1.00 96.44 165 LEU A N 1
ATOM 1295 C CA . LEU A 1 165 ? 11.689 0.373 -19.146 1.00 96.44 165 LEU A CA 1
ATOM 1296 C C . LEU A 1 165 ? 13.130 0.175 -18.680 1.00 96.44 165 LEU A C 1
ATOM 1298 O O . LEU A 1 165 ? 13.396 -0.104 -17.509 1.00 96.44 165 LEU A O 1
ATOM 1302 N N . GLN A 1 166 ? 14.059 0.333 -19.612 1.00 97.56 166 GLN A N 1
ATOM 1303 C CA . GLN A 1 166 ? 15.474 0.495 -19.343 1.00 97.56 166 GLN A CA 1
ATOM 1304 C C . GLN A 1 166 ? 15.893 1.916 -19.713 1.00 97.56 166 GLN A C 1
ATOM 1306 O O . GLN A 1 166 ? 15.546 2.425 -20.782 1.00 97.56 166 GLN A O 1
ATOM 1311 N N . ARG A 1 167 ? 16.670 2.546 -18.839 1.00 95.12 167 ARG A N 1
ATOM 1312 C CA . ARG A 1 167 ? 17.157 3.914 -18.979 1.00 95.12 167 ARG A CA 1
ATOM 1313 C C . ARG A 1 167 ? 18.671 3.975 -18.827 1.00 95.12 167 ARG A C 1
ATOM 1315 O O . ARG A 1 167 ? 19.259 3.308 -17.981 1.00 95.12 167 ARG A O 1
ATOM 1322 N N . ARG A 1 168 ? 19.290 4.871 -19.595 1.00 94.38 168 ARG A N 1
ATOM 1323 C CA . ARG A 1 168 ? 20.644 5.381 -19.354 1.00 94.38 168 ARG A CA 1
ATOM 1324 C C . ARG A 1 168 ? 20.583 6.897 -19.282 1.00 94.38 168 ARG A C 1
ATOM 1326 O O . ARG A 1 168 ? 20.260 7.557 -20.268 1.00 94.38 168 ARG A O 1
ATOM 1333 N N . ASP A 1 169 ? 20.842 7.435 -18.096 1.00 89.69 169 ASP A N 1
ATOM 1334 C CA . ASP A 1 169 ? 20.742 8.864 -17.793 1.00 89.69 169 ASP A CA 1
ATOM 1335 C C . ASP A 1 169 ? 19.390 9.466 -18.202 1.00 89.69 169 ASP A C 1
ATOM 1337 O O . ASP A 1 169 ? 18.385 9.193 -17.549 1.00 89.69 169 ASP A O 1
ATOM 1341 N N . LEU A 1 170 ? 19.362 10.281 -19.258 1.00 93.50 170 LEU A N 1
ATOM 1342 C CA . LEU A 1 170 ? 18.168 10.965 -19.768 1.00 93.50 170 LEU A CA 1
ATOM 1343 C C . LEU A 1 170 ? 17.493 10.230 -20.933 1.00 93.50 170 LEU A C 1
ATOM 1345 O O . LEU A 1 170 ? 16.519 10.724 -21.489 1.00 93.50 170 LEU A O 1
ATOM 1349 N N . THR A 1 171 ? 18.007 9.066 -21.330 1.00 95.25 171 THR A N 1
ATOM 1350 C CA . THR A 1 171 ? 17.502 8.315 -22.484 1.00 95.25 171 THR A CA 1
ATOM 1351 C C . THR A 1 171 ? 16.841 7.024 -22.030 1.00 95.25 171 THR A C 1
ATOM 1353 O O . THR A 1 171 ? 17.482 6.187 -21.394 1.00 95.25 171 THR A O 1
ATOM 1356 N N . ILE A 1 172 ? 15.572 6.836 -22.398 1.00 96.38 172 ILE A N 1
ATOM 1357 C CA . ILE A 1 172 ? 14.919 5.525 -22.334 1.00 96.38 172 ILE A CA 1
ATOM 1358 C C . ILE A 1 172 ? 15.475 4.705 -23.498 1.00 96.38 172 ILE A C 1
ATOM 1360 O O . ILE A 1 172 ? 15.261 5.043 -24.660 1.00 96.38 172 ILE A O 1
ATOM 1364 N N . THR A 1 173 ? 16.252 3.672 -23.189 1.00 97.06 173 THR A N 1
ATOM 1365 C CA . THR A 1 173 ? 16.939 2.842 -24.186 1.00 97.06 173 THR A CA 1
ATOM 1366 C C . THR A 1 173 ? 16.102 1.657 -24.636 1.00 97.06 173 THR A C 1
ATOM 1368 O O . THR A 1 173 ? 16.326 1.138 -25.725 1.00 97.06 173 THR A O 1
ATOM 1371 N N . ASP A 1 174 ? 15.160 1.213 -23.804 1.00 97.31 174 ASP A N 1
ATOM 1372 C CA . ASP A 1 174 ? 14.248 0.126 -24.136 1.00 97.31 174 ASP A CA 1
ATOM 1373 C C . ASP A 1 174 ? 12.955 0.266 -23.329 1.00 97.31 174 ASP A C 1
ATOM 1375 O O . ASP A 1 174 ? 12.990 0.547 -22.136 1.00 97.31 174 ASP A O 1
ATOM 1379 N N . HIS A 1 175 ? 11.815 0.080 -23.974 1.00 95.81 175 HIS A N 1
ATOM 1380 C CA . HIS A 1 175 ? 10.501 0.021 -23.333 1.00 95.81 175 HIS A CA 1
ATOM 1381 C C . HIS A 1 175 ? 9.618 -1.032 -24.015 1.00 95.81 175 HIS A C 1
ATOM 1383 O O . HIS A 1 175 ? 8.399 -0.907 -24.014 1.00 95.81 175 HIS A O 1
ATOM 1389 N N . SER A 1 176 ? 10.230 -2.032 -24.655 1.00 95.75 176 SER A N 1
ATOM 1390 C CA . SER A 1 176 ? 9.525 -3.141 -25.303 1.00 95.75 176 SER A CA 1
ATOM 1391 C C . SER A 1 176 ? 8.708 -3.970 -24.309 1.00 95.75 176 SER A C 1
ATOM 1393 O O . SER A 1 176 ? 8.999 -4.001 -23.111 1.00 95.75 176 SER A O 1
ATOM 1395 N N . ASP A 1 177 ? 7.715 -4.704 -24.809 1.00 91.69 177 ASP A N 1
ATOM 1396 C CA . ASP A 1 177 ? 6.827 -5.518 -23.969 1.00 91.69 177 ASP A CA 1
ATOM 1397 C C . ASP A 1 177 ? 7.563 -6.643 -23.237 1.00 91.69 177 ASP A C 1
ATOM 1399 O O . ASP A 1 177 ? 7.074 -7.153 -22.239 1.00 91.69 177 ASP A O 1
ATOM 1403 N N . GLU A 1 178 ? 8.770 -6.988 -23.684 1.00 94.31 178 GLU A N 1
ATOM 1404 C CA . GLU A 1 178 ? 9.582 -8.076 -23.141 1.00 94.31 178 GLU A CA 1
ATOM 1405 C C . GLU A 1 178 ? 10.641 -7.611 -22.124 1.00 94.31 178 GLU A C 1
ATOM 1407 O O . GLU A 1 178 ? 11.434 -8.415 -21.623 1.00 94.31 178 GLU A O 1
ATOM 1412 N N . VAL A 1 179 ? 10.677 -6.317 -21.765 1.00 97.38 179 VAL A N 1
ATOM 1413 C CA . VAL A 1 179 ? 11.620 -5.800 -20.751 1.00 97.38 179 VAL A CA 1
ATOM 1414 C C . VAL A 1 179 ? 11.474 -6.550 -19.423 1.00 97.38 179 VAL A C 1
ATOM 1416 O O . VAL A 1 179 ? 12.490 -6.879 -18.803 1.00 97.38 179 VAL A O 1
ATOM 1419 N N . PHE A 1 180 ? 10.249 -6.898 -19.017 1.00 97.25 180 PHE A N 1
ATOM 1420 C CA . PHE A 1 180 ? 10.012 -7.609 -17.758 1.00 97.25 180 PHE A CA 1
ATOM 1421 C C . PHE A 1 180 ? 10.721 -8.972 -17.699 1.00 97.25 180 PHE A C 1
ATOM 1423 O O . PHE A 1 180 ? 11.134 -9.379 -16.615 1.00 97.25 180 PHE A O 1
ATOM 1430 N N . ARG A 1 181 ? 10.941 -9.663 -18.832 1.00 97.44 181 ARG A N 1
ATOM 1431 C CA . ARG A 1 181 ? 11.664 -10.949 -18.845 1.00 97.44 181 ARG A CA 1
ATOM 1432 C C . ARG A 1 181 ? 13.132 -10.792 -18.478 1.00 97.44 181 ARG A C 1
ATOM 1434 O O . ARG A 1 181 ? 13.697 -11.644 -17.798 1.00 97.44 181 ARG A O 1
ATOM 1441 N N . ARG A 1 182 ? 13.763 -9.684 -18.879 1.00 98.12 182 ARG A N 1
ATOM 1442 C CA . ARG A 1 182 ? 15.143 -9.371 -18.465 1.00 98.12 182 ARG A CA 1
ATOM 1443 C C . ARG A 1 182 ? 15.211 -9.057 -16.976 1.00 98.12 182 ARG A C 1
ATOM 1445 O O . ARG A 1 182 ? 16.134 -9.506 -16.301 1.00 98.12 182 ARG A O 1
ATOM 1452 N N . VAL A 1 183 ? 14.205 -8.358 -16.454 1.00 98.44 183 VAL A N 1
ATOM 1453 C CA . VAL A 1 183 ? 14.061 -8.111 -15.012 1.00 98.44 183 VAL A CA 1
ATOM 1454 C C . VAL A 1 183 ? 13.889 -9.429 -14.250 1.00 98.44 183 VAL A C 1
ATOM 1456 O O . VAL A 1 183 ? 14.610 -9.667 -13.282 1.00 98.44 183 VAL A O 1
ATOM 1459 N N . GLN A 1 184 ? 13.017 -10.327 -14.719 1.00 98.44 184 GLN A N 1
ATOM 1460 C CA . GLN A 1 184 ? 12.855 -11.672 -14.157 1.00 98.44 184 GLN A CA 1
ATOM 1461 C C . GLN A 1 184 ? 14.170 -12.452 -14.167 1.00 98.44 184 GLN A C 1
ATOM 1463 O O . GLN A 1 184 ? 14.548 -13.010 -13.140 1.00 98.44 184 GLN A O 1
ATOM 1468 N N . ALA A 1 185 ? 14.901 -12.449 -15.284 1.00 98.00 185 ALA A N 1
ATOM 1469 C CA . ALA A 1 185 ? 16.185 -13.135 -15.393 1.00 98.00 185 ALA A CA 1
ATOM 1470 C C . ALA A 1 185 ? 17.224 -12.601 -14.391 1.00 98.00 185 ALA A C 1
ATOM 1472 O O . ALA A 1 185 ? 17.929 -13.392 -13.765 1.00 98.00 185 ALA A O 1
ATOM 1473 N N . LEU A 1 186 ? 17.291 -11.280 -14.182 1.00 98.19 186 LEU A N 1
ATOM 1474 C CA . LEU A 1 186 ? 18.180 -10.673 -13.184 1.00 98.19 186 LEU A CA 1
ATOM 1475 C C . LEU A 1 186 ? 17.804 -11.073 -11.754 1.00 98.19 186 LEU A C 1
ATOM 1477 O O . LEU A 1 186 ? 18.666 -11.487 -10.979 1.00 98.19 186 LEU A O 1
ATOM 1481 N N . ILE A 1 187 ? 16.519 -10.979 -11.406 1.00 98.38 187 ILE A N 1
ATOM 1482 C CA . ILE A 1 187 ? 16.021 -11.354 -10.076 1.00 98.38 187 ILE A CA 1
ATOM 1483 C C . ILE A 1 187 ? 16.241 -12.849 -9.821 1.00 98.38 187 ILE A C 1
ATOM 1485 O O . ILE A 1 187 ? 16.712 -13.235 -8.751 1.00 98.38 187 ILE A O 1
ATOM 1489 N N . PHE A 1 188 ? 15.961 -13.697 -10.807 1.00 98.19 188 PHE A N 1
ATOM 1490 C CA . PHE A 1 188 ? 16.158 -15.136 -10.688 1.00 98.19 188 PHE A CA 1
ATOM 1491 C C . PHE A 1 188 ? 17.642 -15.511 -10.600 1.00 98.19 188 PHE A C 1
ATOM 1493 O O . PHE A 1 188 ? 18.020 -16.320 -9.757 1.00 98.19 188 PHE A O 1
ATOM 1500 N N . GLY A 1 189 ? 18.510 -14.874 -11.392 1.00 97.56 189 GLY A N 1
ATOM 1501 C CA . GLY A 1 189 ? 19.961 -15.045 -11.283 1.00 97.56 189 GLY A CA 1
ATOM 1502 C C . GLY A 1 189 ? 20.498 -14.634 -9.908 1.00 97.56 189 GLY A C 1
ATOM 1503 O O . GLY A 1 189 ? 21.351 -15.317 -9.340 1.00 97.56 189 GLY A O 1
ATOM 1504 N N . HIS A 1 190 ? 19.950 -13.563 -9.325 1.00 96.75 190 HIS A N 1
ATOM 1505 C CA . HIS A 1 190 ? 20.254 -13.166 -7.952 1.00 96.75 190 HIS A CA 1
ATOM 1506 C C . HIS A 1 190 ? 19.844 -14.241 -6.936 1.00 96.75 190 HIS A C 1
ATOM 1508 O O . HIS A 1 190 ? 20.644 -14.593 -6.065 1.00 96.75 190 HIS A O 1
ATOM 1514 N N . LEU A 1 191 ? 18.631 -14.786 -7.064 1.00 96.38 191 LEU A N 1
ATOM 1515 C CA . LEU A 1 191 ? 18.138 -15.873 -6.216 1.00 96.38 191 LEU A CA 1
ATOM 1516 C C . LEU A 1 191 ? 18.995 -17.136 -6.340 1.00 96.38 191 LEU A C 1
ATOM 1518 O O . LEU A 1 191 ? 19.370 -17.708 -5.321 1.00 96.38 191 LEU A O 1
ATOM 1522 N N . ALA A 1 192 ? 19.374 -17.536 -7.554 1.00 94.69 192 ALA A N 1
ATOM 1523 C CA . ALA A 1 192 ? 20.252 -18.682 -7.779 1.00 94.69 192 ALA A CA 1
ATOM 1524 C C . ALA A 1 192 ? 21.620 -18.516 -7.089 1.00 94.69 192 ALA A C 1
ATOM 1526 O O . ALA A 1 192 ? 22.174 -19.480 -6.565 1.00 94.69 192 ALA A O 1
ATOM 1527 N N . ALA A 1 193 ? 22.155 -17.291 -7.036 1.00 95.06 193 ALA A N 1
ATOM 1528 C CA . ALA A 1 193 ? 23.432 -17.006 -6.385 1.00 95.06 193 ALA A CA 1
ATOM 1529 C C . ALA A 1 193 ? 23.343 -16.879 -4.851 1.00 95.06 193 ALA A C 1
ATOM 1531 O O . ALA A 1 193 ? 24.327 -17.136 -4.156 1.00 95.06 193 ALA A O 1
ATOM 1532 N N . ARG A 1 194 ? 22.207 -16.422 -4.311 1.00 94.75 194 ARG A N 1
ATOM 1533 C CA . ARG A 1 194 ? 22.048 -16.101 -2.878 1.00 94.75 194 ARG A CA 1
ATOM 1534 C C . ARG A 1 194 ? 21.245 -17.129 -2.087 1.00 94.75 194 ARG A C 1
ATOM 1536 O O . ARG A 1 194 ? 21.399 -17.184 -0.869 1.00 94.75 194 ARG A O 1
ATOM 1543 N N . GLY A 1 195 ? 20.428 -17.931 -2.758 1.00 95.88 195 GLY A N 1
ATOM 1544 C CA . GLY A 1 195 ? 19.457 -18.816 -2.132 1.00 95.88 195 GLY A CA 1
ATOM 1545 C C . GLY A 1 195 ? 18.188 -18.090 -1.671 1.00 95.88 195 GLY A C 1
ATOM 1546 O O . GLY A 1 195 ? 18.037 -16.877 -1.818 1.00 95.88 195 GLY A O 1
ATOM 1547 N N . SER A 1 196 ? 17.258 -18.871 -1.119 1.00 97.38 196 SER A N 1
ATOM 1548 C CA . SER A 1 196 ? 15.988 -18.377 -0.583 1.00 97.38 196 SER A CA 1
ATOM 1549 C C . SER A 1 196 ? 16.206 -17.564 0.694 1.00 97.38 196 SER A C 1
ATOM 1551 O O . SER A 1 196 ? 17.013 -17.930 1.551 1.00 97.38 196 SER A O 1
ATOM 1553 N N . ALA A 1 197 ? 15.427 -16.496 0.866 1.00 97.44 197 ALA A N 1
ATOM 1554 C CA . ALA A 1 197 ? 15.395 -15.710 2.093 1.00 97.44 197 ALA A CA 1
ATOM 1555 C C . ALA A 1 197 ? 14.847 -16.488 3.303 1.00 97.44 197 ALA A C 1
ATOM 1557 O O . ALA A 1 197 ? 15.164 -16.141 4.441 1.00 97.44 197 ALA A O 1
ATOM 1558 N N . VAL A 1 198 ? 14.044 -17.533 3.071 1.00 96.88 198 VAL A N 1
ATOM 1559 C CA . VAL A 1 198 ? 13.564 -18.456 4.111 1.00 96.88 198 VAL A CA 1
ATOM 1560 C C . VAL A 1 198 ? 14.277 -19.794 3.968 1.00 96.88 198 VAL A C 1
ATOM 1562 O O . VAL A 1 198 ? 14.203 -20.444 2.919 1.00 96.88 198 VAL A O 1
ATOM 1565 N N . ALA A 1 199 ? 14.936 -20.221 5.045 1.00 92.94 199 ALA A N 1
ATOM 1566 C CA . ALA A 1 199 ? 15.614 -21.508 5.113 1.00 92.94 199 ALA A CA 1
ATOM 1567 C C . ALA A 1 199 ? 14.639 -22.667 4.841 1.00 92.94 199 ALA A C 1
ATOM 1569 O O . ALA A 1 199 ? 13.543 -22.716 5.397 1.00 92.94 199 ALA A O 1
ATOM 1570 N N . GLY A 1 200 ? 15.053 -23.606 3.991 1.00 90.31 200 GLY A N 1
ATOM 1571 C CA . GLY A 1 200 ? 14.265 -24.791 3.646 1.00 90.31 200 GLY A CA 1
ATOM 1572 C C . GLY A 1 200 ? 13.223 -24.592 2.541 1.00 90.31 200 GLY A C 1
ATOM 1573 O O . GLY A 1 200 ? 12.666 -25.587 2.090 1.00 90.31 200 GLY A O 1
ATOM 1574 N N . LEU A 1 201 ? 12.979 -23.364 2.061 1.00 94.81 201 LEU A N 1
ATOM 1575 C CA . LEU A 1 201 ? 12.204 -23.172 0.831 1.00 94.81 201 LEU A CA 1
ATOM 1576 C C . LEU A 1 201 ? 13.095 -23.386 -0.394 1.00 94.81 201 LEU A C 1
ATOM 1578 O O . LEU A 1 201 ? 14.142 -22.749 -0.536 1.00 94.81 201 LEU A O 1
ATOM 1582 N N . THR A 1 202 ? 12.664 -24.284 -1.275 1.00 93.44 202 THR A N 1
ATOM 1583 C CA . THR A 1 202 ? 13.359 -24.600 -2.523 1.00 93.44 202 THR A CA 1
ATOM 1584 C C . THR A 1 202 ? 13.039 -23.556 -3.586 1.00 93.44 202 THR A C 1
ATOM 1586 O O . THR A 1 202 ? 11.882 -23.191 -3.783 1.00 93.44 202 THR A O 1
ATOM 1589 N N . ILE A 1 203 ? 14.071 -23.091 -4.289 1.00 95.81 203 ILE A N 1
ATOM 1590 C CA . ILE A 1 203 ? 13.905 -22.270 -5.489 1.00 95.81 203 ILE A CA 1
ATOM 1591 C C . ILE A 1 203 ? 13.723 -23.237 -6.669 1.00 95.81 203 ILE A C 1
ATOM 1593 O O . ILE A 1 203 ? 14.549 -24.139 -6.807 1.00 95.81 203 ILE A O 1
ATOM 1597 N N . PRO A 1 204 ? 12.673 -23.093 -7.498 1.00 94.94 204 PRO A N 1
ATOM 1598 C CA . PRO A 1 204 ? 12.523 -23.872 -8.726 1.00 94.94 204 PRO A CA 1
ATOM 1599 C C . PRO A 1 204 ? 13.734 -23.713 -9.651 1.00 94.94 204 PRO A C 1
ATOM 1601 O O . PRO A 1 204 ? 14.375 -22.668 -9.647 1.00 94.94 204 PRO A O 1
ATOM 1604 N N . ASP A 1 205 ? 14.004 -24.702 -10.502 1.00 92.38 205 ASP A N 1
ATOM 1605 C CA . ASP A 1 205 ? 15.184 -24.692 -11.386 1.00 92.38 205 ASP A CA 1
ATOM 1606 C C . ASP A 1 205 ? 15.093 -23.684 -12.543 1.00 92.38 205 ASP A C 1
ATOM 1608 O O . ASP A 1 205 ? 16.070 -23.456 -13.257 1.00 92.38 205 ASP A O 1
ATOM 1612 N N . ASN A 1 206 ? 13.920 -23.085 -12.763 1.00 93.25 206 ASN A N 1
ATOM 1613 C CA . ASN A 1 206 ? 13.697 -22.168 -13.870 1.00 93.25 206 ASN A CA 1
ATOM 1614 C C . ASN A 1 206 ? 12.864 -20.940 -13.468 1.00 93.25 206 ASN A C 1
ATOM 1616 O O . ASN A 1 206 ? 12.002 -20.996 -12.586 1.00 93.25 206 ASN A O 1
ATOM 1620 N N . ALA A 1 207 ? 13.147 -19.823 -14.144 1.00 95.25 207 ALA A N 1
ATOM 1621 C CA . ALA A 1 207 ? 12.518 -18.536 -13.872 1.00 95.25 207 ALA A CA 1
ATOM 1622 C C . ALA A 1 207 ? 11.020 -18.534 -14.211 1.00 95.25 207 ALA A C 1
ATOM 1624 O O . ALA A 1 207 ? 10.239 -17.928 -13.482 1.00 95.25 207 ALA A O 1
ATOM 1625 N N . ASP A 1 208 ? 10.611 -19.233 -15.271 1.00 94.44 208 ASP A N 1
ATOM 1626 C CA . ASP A 1 208 ? 9.216 -19.249 -15.719 1.00 94.44 208 ASP A CA 1
ATOM 1627 C C . ASP A 1 208 ? 8.297 -19.898 -14.676 1.00 94.44 208 ASP A C 1
ATOM 1629 O O . ASP A 1 208 ? 7.288 -19.307 -14.306 1.00 94.44 208 ASP A O 1
ATOM 1633 N N . VAL A 1 209 ? 8.690 -21.042 -14.112 1.00 95.69 209 VAL A N 1
ATOM 1634 C CA . VAL A 1 209 ? 8.004 -21.719 -13.001 1.00 95.69 209 VAL A CA 1
ATOM 1635 C C . VAL A 1 209 ? 8.016 -20.832 -11.763 1.00 95.69 209 VAL A C 1
ATOM 1637 O O . VAL A 1 209 ? 6.993 -20.694 -11.094 1.00 95.69 209 VAL A O 1
ATOM 1640 N N . PHE A 1 210 ? 9.145 -20.183 -11.460 1.00 97.75 210 PHE A N 1
ATOM 1641 C CA . PHE A 1 210 ? 9.213 -19.271 -10.321 1.00 97.75 210 PHE A CA 1
ATOM 1642 C C . PHE A 1 210 ? 8.207 -18.115 -10.448 1.00 97.75 210 PHE A C 1
ATOM 1644 O O . PHE A 1 210 ? 7.480 -17.842 -9.495 1.00 97.75 210 PHE A O 1
ATOM 1651 N N . PHE A 1 211 ? 8.122 -17.454 -11.606 1.00 97.50 211 PHE A N 1
ATOM 1652 C CA . PHE A 1 211 ? 7.289 -16.261 -11.804 1.00 97.50 211 PHE A CA 1
ATOM 1653 C C . PHE A 1 211 ? 5.861 -16.513 -12.305 1.00 97.50 211 PHE A C 1
ATOM 1655 O O . PHE A 1 211 ? 5.023 -15.625 -12.152 1.00 97.50 211 PHE A O 1
ATOM 1662 N N . SER A 1 212 ? 5.564 -17.689 -12.853 1.00 93.25 212 SER A N 1
ATOM 1663 C CA . SER A 1 212 ? 4.244 -18.002 -13.424 1.00 93.25 212 SER A CA 1
ATOM 1664 C C . SER A 1 212 ? 3.477 -19.007 -12.571 1.00 93.25 212 SER A C 1
ATOM 1666 O O . SER A 1 212 ? 2.302 -18.786 -12.290 1.00 93.25 212 SER A O 1
ATOM 1668 N N . ASP A 1 213 ? 4.150 -20.054 -12.086 1.00 94.50 213 ASP A N 1
ATOM 1669 C CA . ASP A 1 213 ? 3.472 -21.203 -11.472 1.00 94.50 213 ASP A CA 1
ATOM 1670 C C . ASP A 1 213 ? 3.502 -21.166 -9.941 1.00 94.50 213 ASP A C 1
ATOM 1672 O O . ASP A 1 213 ? 2.563 -21.614 -9.280 1.00 94.50 213 ASP A O 1
ATOM 1676 N N . LEU A 1 214 ? 4.573 -20.625 -9.350 1.00 96.06 214 LEU A N 1
ATOM 1677 C CA . LEU A 1 214 ? 4.687 -20.536 -7.898 1.00 96.06 214 LEU A CA 1
ATOM 1678 C C . LEU A 1 214 ? 3.677 -19.513 -7.338 1.00 96.06 214 LEU A C 1
ATOM 1680 O O . LEU A 1 214 ? 3.618 -18.385 -7.835 1.00 96.06 214 LEU A O 1
ATOM 1684 N N . PRO A 1 215 ? 2.917 -19.832 -6.274 1.00 96.00 215 PRO A N 1
ATOM 1685 C CA . PRO A 1 215 ? 2.030 -18.861 -5.646 1.00 96.00 215 PRO A CA 1
ATOM 1686 C C . PRO A 1 215 ? 2.786 -17.607 -5.191 1.00 96.00 215 PRO A C 1
ATOM 1688 O O . PRO A 1 215 ? 3.862 -17.700 -4.595 1.00 96.00 215 PRO A O 1
ATOM 1691 N N . GLU A 1 216 ? 2.193 -16.427 -5.391 1.00 95.75 216 GLU A N 1
ATOM 1692 C CA . GLU A 1 216 ? 2.816 -15.145 -5.023 1.00 95.75 216 GLU A CA 1
ATOM 1693 C C . GLU A 1 216 ? 3.279 -15.125 -3.559 1.00 95.75 216 GLU A C 1
ATOM 1695 O O . GLU A 1 216 ? 4.386 -14.685 -3.257 1.00 95.75 216 GLU A O 1
ATOM 1700 N N . ARG A 1 217 ? 2.477 -15.675 -2.639 1.00 95.56 217 ARG A N 1
ATOM 1701 C CA . ARG A 1 217 ? 2.838 -15.769 -1.217 1.00 95.56 217 ARG A CA 1
ATOM 1702 C C . ARG A 1 217 ? 4.155 -16.520 -0.991 1.00 95.56 217 ARG A C 1
ATOM 1704 O O . ARG A 1 217 ? 4.923 -16.147 -0.106 1.00 95.56 217 ARG A O 1
ATOM 1711 N N . GLU A 1 218 ? 4.415 -17.577 -1.753 1.00 96.62 218 GLU A N 1
ATOM 1712 C CA . GLU A 1 218 ? 5.665 -18.334 -1.667 1.00 96.62 218 GLU A CA 1
ATOM 1713 C C . GLU A 1 218 ? 6.813 -17.587 -2.344 1.00 96.62 218 GLU A C 1
ATOM 1715 O O . GLU A 1 218 ? 7.879 -17.465 -1.739 1.00 96.62 218 GLU A O 1
ATOM 1720 N N . ARG A 1 219 ? 6.580 -16.983 -3.521 1.00 97.31 219 ARG A N 1
ATOM 1721 C CA . ARG A 1 219 ? 7.555 -16.088 -4.172 1.00 97.31 219 ARG A CA 1
ATOM 1722 C C . ARG A 1 219 ? 8.032 -14.981 -3.238 1.00 97.31 219 ARG A C 1
ATOM 1724 O O . ARG A 1 219 ? 9.234 -14.776 -3.091 1.00 97.31 219 ARG A O 1
ATOM 1731 N N . LEU A 1 220 ? 7.101 -14.286 -2.584 1.00 97.88 220 LEU A N 1
ATOM 1732 C CA . LEU A 1 220 ? 7.394 -13.207 -1.642 1.00 97.88 220 LEU A CA 1
ATOM 1733 C C . LEU A 1 220 ? 8.222 -13.699 -0.452 1.00 97.88 220 LEU A C 1
ATOM 1735 O O . LEU A 1 220 ? 9.095 -12.972 0.021 1.00 97.88 220 LEU A O 1
ATOM 1739 N N . ARG A 1 221 ? 7.983 -14.925 0.029 1.00 97.94 221 ARG A N 1
ATOM 1740 C CA . ARG A 1 221 ? 8.796 -15.529 1.093 1.00 97.94 221 ARG A CA 1
ATOM 1741 C C . ARG A 1 221 ? 10.197 -15.873 0.607 1.00 97.94 221 ARG A C 1
ATOM 1743 O O . ARG A 1 221 ? 11.158 -15.550 1.295 1.00 97.94 221 ARG A O 1
ATOM 1750 N N . ILE A 1 222 ? 10.331 -16.447 -0.584 1.00 98.12 222 ILE A N 1
ATOM 1751 C CA . ILE A 1 222 ? 11.636 -16.767 -1.177 1.00 98.12 222 ILE A CA 1
ATOM 1752 C C . ILE A 1 222 ? 12.461 -15.497 -1.435 1.00 98.12 222 ILE A C 1
ATOM 1754 O O . ILE A 1 222 ? 13.649 -15.478 -1.124 1.00 98.12 222 ILE A O 1
ATOM 1758 N N . LEU A 1 223 ? 11.846 -14.430 -1.954 1.00 97.94 223 LEU A N 1
ATOM 1759 C CA . LEU A 1 223 ? 12.528 -13.165 -2.257 1.00 97.94 223 LEU A CA 1
ATOM 1760 C C . LEU A 1 223 ? 12.849 -12.349 -1.003 1.00 97.94 223 LEU A C 1
ATOM 1762 O O . LEU A 1 223 ? 13.964 -11.849 -0.843 1.00 97.94 223 LEU A O 1
ATOM 1766 N N . PHE A 1 224 ? 11.869 -12.191 -0.113 1.00 97.75 224 PHE A N 1
ATOM 1767 C CA . PHE A 1 224 ? 11.919 -11.173 0.934 1.00 97.75 224 PHE A CA 1
ATOM 1768 C C . PHE A 1 224 ? 11.890 -11.737 2.347 1.00 97.75 224 PHE A C 1
ATOM 1770 O O . PHE A 1 224 ? 12.205 -10.993 3.264 1.00 97.75 224 PHE A O 1
ATOM 1777 N N . GLY A 1 225 ? 11.612 -13.018 2.572 1.00 97.12 225 GLY A N 1
ATOM 1778 C CA . GLY A 1 225 ? 11.569 -13.615 3.911 1.00 97.12 225 GLY A CA 1
ATOM 1779 C C . GLY A 1 225 ? 10.165 -13.635 4.512 1.00 97.12 225 GLY A C 1
ATOM 1780 O O . GLY A 1 225 ? 9.167 -13.559 3.800 1.00 97.12 225 GLY A O 1
ATOM 1781 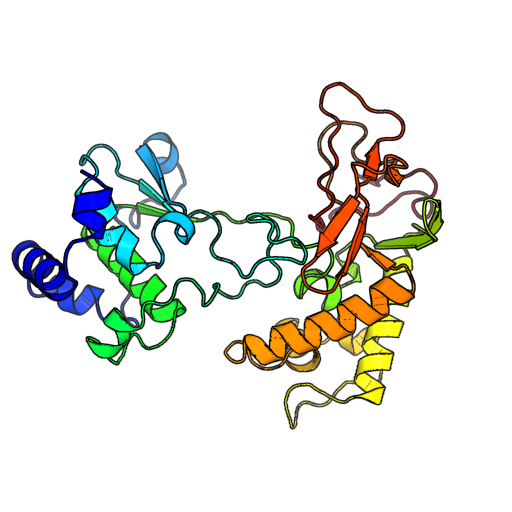N N . GLU A 1 226 ? 10.061 -13.744 5.832 1.00 95.44 226 GLU A N 1
ATOM 1782 C CA . GLU A 1 226 ? 8.756 -13.797 6.497 1.00 95.44 226 GLU A CA 1
ATOM 1783 C C . GLU A 1 226 ? 8.133 -12.399 6.680 1.00 95.44 226 GLU A C 1
ATOM 1785 O O . GLU A 1 226 ? 8.875 -11.435 6.864 1.00 95.44 226 GLU A O 1
ATOM 1790 N N . PRO A 1 227 ? 6.790 -12.258 6.672 1.00 91.94 227 PRO A N 1
ATOM 1791 C CA . PRO A 1 227 ? 6.119 -10.959 6.835 1.00 91.94 227 PRO A CA 1
ATOM 1792 C C . PRO A 1 227 ? 6.481 -10.210 8.126 1.00 91.94 227 PRO A C 1
ATOM 1794 O O . PRO A 1 227 ? 6.591 -8.993 8.122 1.00 91.94 227 PRO A O 1
ATOM 1797 N N . HIS A 1 228 ? 6.726 -10.936 9.220 1.00 90.12 228 HIS A N 1
ATOM 1798 C CA . HIS A 1 228 ? 7.072 -10.348 10.520 1.00 90.12 228 HIS A CA 1
ATOM 1799 C C . HIS A 1 228 ? 8.524 -9.840 10.609 1.00 90.12 228 HIS A C 1
ATOM 1801 O O . HIS A 1 228 ? 8.866 -9.131 11.553 1.00 90.12 228 HIS A O 1
ATOM 1807 N N . ASP A 1 229 ? 9.388 -10.182 9.646 1.00 94.19 229 ASP A N 1
ATOM 1808 C CA . ASP A 1 229 ? 10.777 -9.714 9.569 1.00 94.19 229 ASP A CA 1
ATOM 1809 C C . ASP A 1 229 ? 10.875 -8.443 8.707 1.00 94.19 229 ASP A C 1
ATOM 1811 O O . ASP A 1 229 ? 11.516 -8.432 7.656 1.00 94.19 229 ASP A O 1
ATOM 1815 N N . TYR A 1 230 ? 10.219 -7.360 9.138 1.00 92.56 230 TYR A N 1
ATOM 1816 C CA . TYR A 1 230 ? 10.176 -6.094 8.389 1.00 92.56 230 TYR A CA 1
ATOM 1817 C C . TYR A 1 230 ? 11.570 -5.617 7.947 1.00 92.56 230 TYR A C 1
ATOM 1819 O O . TYR A 1 230 ? 11.812 -5.346 6.768 1.00 92.56 230 TYR A O 1
ATOM 1827 N N . ALA A 1 231 ? 12.522 -5.565 8.884 1.00 93.81 231 ALA A N 1
ATOM 1828 C CA . ALA A 1 231 ? 13.870 -5.080 8.610 1.00 93.81 231 ALA A CA 1
ATOM 1829 C C . ALA A 1 231 ? 14.609 -5.968 7.595 1.00 93.81 231 ALA A C 1
ATOM 1831 O O . ALA A 1 231 ? 15.281 -5.457 6.693 1.00 93.81 231 ALA A O 1
ATOM 1832 N N . GLY A 1 232 ? 14.481 -7.294 7.706 1.00 96.06 232 GLY A N 1
ATOM 1833 C CA . GLY A 1 232 ? 15.082 -8.217 6.754 1.00 96.06 232 GLY A CA 1
ATOM 1834 C C . GLY A 1 232 ? 14.434 -8.144 5.373 1.00 96.06 232 GLY A C 1
ATOM 1835 O O . GLY A 1 232 ? 15.162 -8.139 4.375 1.00 96.06 232 GLY A O 1
ATOM 1836 N N . ARG A 1 233 ? 13.099 -8.031 5.294 1.00 96.25 233 ARG A N 1
ATOM 1837 C CA . ARG A 1 233 ? 12.369 -7.822 4.030 1.00 96.25 233 ARG A CA 1
ATOM 1838 C C . ARG A 1 233 ? 12.845 -6.566 3.323 1.00 96.25 233 ARG A C 1
ATOM 1840 O O . ARG A 1 233 ? 13.295 -6.642 2.180 1.00 96.25 233 ARG A O 1
ATOM 1847 N N . LEU A 1 234 ? 12.850 -5.437 4.034 1.00 94.31 234 LEU A N 1
ATOM 1848 C CA . LEU A 1 234 ? 13.300 -4.154 3.504 1.00 94.31 234 LEU A CA 1
ATOM 1849 C C . LEU A 1 234 ? 14.747 -4.229 3.008 1.00 94.31 234 LEU A C 1
ATOM 1851 O O . LEU A 1 234 ? 15.048 -3.767 1.907 1.00 94.31 234 LEU A O 1
ATOM 1855 N N . LYS A 1 235 ? 15.643 -4.852 3.782 1.00 95.31 235 LYS A N 1
ATOM 1856 C CA . LYS A 1 235 ? 17.047 -5.038 3.394 1.00 95.31 235 LYS A CA 1
ATOM 1857 C C . LYS A 1 235 ? 17.180 -5.845 2.101 1.00 95.31 235 LYS A C 1
ATOM 1859 O O . LYS A 1 235 ? 17.931 -5.446 1.215 1.00 95.31 235 LYS A O 1
ATOM 1864 N N . ARG A 1 236 ? 16.462 -6.965 1.974 1.00 96.75 236 ARG A N 1
ATOM 1865 C CA . ARG A 1 236 ? 16.486 -7.806 0.764 1.00 96.75 236 ARG A CA 1
ATOM 1866 C C . ARG A 1 236 ? 15.875 -7.087 -0.439 1.00 96.75 236 ARG A C 1
ATOM 1868 O O . ARG A 1 236 ? 16.468 -7.115 -1.514 1.00 96.75 236 ARG A O 1
ATOM 1875 N N . ARG A 1 237 ? 14.775 -6.350 -0.246 1.00 96.12 237 ARG A N 1
ATOM 1876 C CA . ARG A 1 237 ? 14.188 -5.490 -1.285 1.00 96.12 237 ARG A CA 1
ATOM 1877 C C . ARG A 1 237 ? 15.189 -4.454 -1.782 1.00 96.12 237 ARG A C 1
ATOM 1879 O O . ARG A 1 237 ? 15.400 -4.369 -2.986 1.00 96.12 237 ARG A O 1
ATOM 1886 N N . LYS A 1 238 ? 15.865 -3.731 -0.881 1.00 94.69 238 LYS A N 1
ATOM 1887 C CA . LYS A 1 238 ? 16.893 -2.732 -1.235 1.00 94.69 238 LYS A CA 1
ATOM 1888 C C . LYS A 1 238 ? 18.014 -3.326 -2.096 1.00 94.69 238 LYS A C 1
ATOM 1890 O O . LYS A 1 238 ? 18.420 -2.689 -3.060 1.00 94.69 238 LYS A O 1
ATOM 1895 N N . VAL A 1 239 ? 18.447 -4.560 -1.823 1.00 96.25 239 VAL A N 1
ATOM 1896 C CA . VAL A 1 239 ? 19.451 -5.258 -2.652 1.00 96.25 239 VAL A CA 1
ATOM 1897 C C . VAL A 1 239 ? 18.950 -5.500 -4.080 1.00 96.25 239 VAL A C 1
ATOM 1899 O O . VAL A 1 239 ? 19.700 -5.290 -5.033 1.00 96.25 239 VAL A O 1
ATOM 1902 N N . ILE A 1 240 ? 17.691 -5.916 -4.244 1.00 97.25 240 ILE A N 1
ATOM 1903 C CA . ILE A 1 240 ? 17.084 -6.094 -5.572 1.00 97.25 240 ILE A CA 1
ATOM 1904 C C . ILE A 1 240 ? 16.940 -4.742 -6.278 1.00 97.25 240 ILE A C 1
ATOM 1906 O O . ILE A 1 240 ? 17.306 -4.633 -7.447 1.00 97.25 240 ILE A O 1
ATOM 1910 N N . VAL A 1 241 ? 16.480 -3.704 -5.569 1.00 95.50 241 VAL A N 1
ATOM 1911 C CA . VAL A 1 241 ? 16.385 -2.336 -6.106 1.00 95.50 241 VAL A CA 1
ATOM 1912 C C . VAL A 1 241 ? 17.746 -1.860 -6.606 1.00 95.50 241 VAL A C 1
ATOM 1914 O O . VAL A 1 241 ? 17.841 -1.394 -7.734 1.00 95.50 241 VAL A O 1
ATOM 1917 N N . ASP A 1 242 ? 18.808 -2.023 -5.815 1.00 95.06 242 ASP A N 1
ATOM 1918 C CA . ASP A 1 242 ? 20.167 -1.629 -6.202 1.00 95.06 242 ASP A CA 1
ATOM 1919 C C . ASP A 1 242 ? 20.641 -2.322 -7.473 1.00 95.06 242 ASP A C 1
ATOM 1921 O O . ASP A 1 242 ? 21.256 -1.696 -8.336 1.00 95.06 242 ASP A O 1
ATOM 1925 N N . MET A 1 243 ? 20.371 -3.620 -7.583 1.00 96.81 243 MET A N 1
ATOM 1926 C CA . MET A 1 243 ? 20.731 -4.400 -8.758 1.00 96.81 243 MET A CA 1
ATOM 1927 C C . MET A 1 243 ? 19.988 -3.897 -10.000 1.00 96.81 243 MET A C 1
ATOM 1929 O O . MET A 1 243 ? 20.626 -3.602 -11.007 1.00 96.81 243 MET A O 1
ATOM 1933 N N . LEU A 1 244 ? 18.661 -3.756 -9.926 1.00 97.44 244 LEU A N 1
ATOM 1934 C CA . LEU A 1 244 ? 17.847 -3.295 -11.055 1.00 97.44 244 LEU A CA 1
ATOM 1935 C C . LEU A 1 244 ? 18.192 -1.857 -11.455 1.00 97.44 244 LEU A C 1
ATOM 1937 O O . LEU A 1 244 ? 18.361 -1.575 -12.639 1.00 97.44 244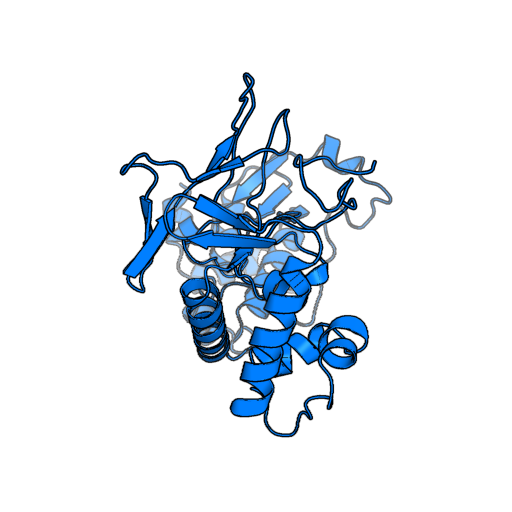 LEU A O 1
ATOM 1941 N N . TYR A 1 245 ? 18.383 -0.977 -10.470 1.00 94.62 245 TYR A N 1
ATOM 1942 C CA . TYR A 1 245 ? 18.765 0.417 -10.676 1.00 94.62 245 TYR A CA 1
ATOM 1943 C C . TYR A 1 245 ? 20.108 0.548 -11.404 1.00 94.62 245 TYR A C 1
ATOM 1945 O O . TYR A 1 245 ? 20.226 1.351 -12.328 1.00 94.62 245 TYR A O 1
ATOM 1953 N N . ARG A 1 246 ? 21.121 -0.252 -11.037 1.00 95.19 246 ARG A N 1
ATOM 1954 C CA . ARG A 1 246 ? 22.439 -0.241 -11.707 1.00 95.19 246 ARG A CA 1
ATOM 1955 C C . ARG A 1 246 ? 22.363 -0.673 -13.166 1.00 95.19 246 ARG A C 1
ATOM 1957 O O . ARG A 1 246 ? 23.087 -0.131 -13.993 1.00 95.19 246 ARG A O 1
ATOM 1964 N N . GLU A 1 247 ? 21.476 -1.612 -13.470 1.00 97.00 247 GLU A N 1
ATOM 1965 C CA . GLU A 1 247 ? 21.208 -2.072 -14.836 1.00 97.00 247 GLU A CA 1
ATOM 1966 C C . GLU A 1 247 ? 20.257 -1.135 -15.608 1.00 97.00 247 GLU A C 1
ATOM 1968 O O . GLU A 1 247 ? 19.991 -1.339 -16.796 1.00 97.00 247 GLU A O 1
ATOM 1973 N N . GLY A 1 248 ? 19.765 -0.080 -14.950 1.00 96.19 248 GLY A N 1
ATOM 1974 C CA . GLY A 1 248 ? 18.901 0.942 -15.531 1.00 96.19 248 GLY A CA 1
ATOM 1975 C C . GLY A 1 248 ? 17.434 0.534 -15.655 1.00 96.19 248 GLY A C 1
ATOM 1976 O O . GLY A 1 248 ? 16.704 1.205 -16.377 1.00 96.19 248 GLY A O 1
ATOM 1977 N N . TYR A 1 249 ? 16.993 -0.545 -15.003 1.00 97.56 249 TYR A N 1
ATOM 1978 C CA . TYR A 1 249 ? 15.600 -0.991 -15.053 1.00 97.56 249 TYR A CA 1
ATOM 1979 C C . TYR A 1 249 ? 14.741 -0.282 -14.012 1.00 97.56 249 TYR A C 1
ATOM 1981 O O . TYR A 1 249 ? 15.081 -0.244 -12.830 1.00 97.56 249 TYR A O 1
ATOM 1989 N N . GLU A 1 250 ? 13.582 0.203 -14.444 1.00 95.50 250 GLU A N 1
ATOM 1990 C CA . GLU A 1 250 ? 12.519 0.688 -13.567 1.00 95.50 250 GLU A CA 1
ATOM 1991 C C . GLU A 1 250 ? 11.146 0.425 -14.190 1.00 95.50 250 GLU A C 1
ATOM 1993 O O . GLU A 1 250 ? 11.012 0.284 -15.409 1.00 95.50 250 GLU A O 1
ATOM 1998 N N . THR A 1 251 ? 10.114 0.323 -13.357 1.00 95.69 251 THR A N 1
ATOM 1999 C CA . THR A 1 251 ? 8.737 0.247 -13.849 1.00 95.69 251 THR A CA 1
ATOM 2000 C C . THR A 1 251 ? 8.355 1.550 -14.543 1.00 95.69 251 THR A C 1
ATOM 2002 O O . THR A 1 251 ? 8.712 2.633 -14.072 1.00 95.69 251 THR A O 1
ATOM 2005 N N . VAL A 1 252 ? 7.556 1.464 -15.602 1.00 94.12 252 VAL A N 1
ATOM 2006 C CA . VAL A 1 252 ? 6.941 2.633 -16.233 1.00 94.12 252 VAL A CA 1
ATOM 2007 C C . VAL A 1 252 ? 6.043 3.330 -15.197 1.00 94.12 252 VAL A C 1
ATOM 2009 O O . VAL A 1 252 ? 5.170 2.674 -14.614 1.00 94.12 252 VAL A O 1
ATOM 2012 N N . PRO A 1 253 ? 6.232 4.638 -14.944 1.00 92.62 253 PRO A N 1
ATOM 2013 C CA . PRO A 1 253 ? 5.469 5.349 -13.931 1.00 92.62 253 PRO A CA 1
ATOM 2014 C C . PRO A 1 253 ? 3.987 5.452 -14.299 1.00 92.62 253 PRO A C 1
ATOM 2016 O O . PRO A 1 253 ? 3.609 5.512 -15.472 1.00 92.62 253 PRO A O 1
ATOM 2019 N N . ALA A 1 254 ? 3.136 5.519 -13.280 1.00 90.88 254 ALA A N 1
ATOM 2020 C CA . ALA A 1 254 ? 1.720 5.777 -13.449 1.00 90.88 254 ALA A CA 1
ATOM 2021 C C . ALA A 1 254 ? 1.501 7.180 -14.027 1.00 90.88 254 ALA A C 1
ATOM 2023 O O . ALA A 1 254 ? 2.212 8.136 -13.713 1.00 90.88 254 ALA A O 1
ATOM 2024 N N . THR A 1 255 ? 0.474 7.315 -14.851 1.00 89.31 255 THR A N 1
ATOM 2025 C CA . THR A 1 255 ? 0.129 8.551 -15.551 1.00 89.31 255 THR A CA 1
ATOM 2026 C C . THR A 1 255 ? -1.356 8.853 -15.388 1.00 89.31 255 THR A C 1
ATOM 2028 O O . THR A 1 255 ? -2.172 7.962 -15.142 1.00 89.31 255 THR A O 1
ATOM 2031 N N . MET A 1 256 ? -1.719 10.121 -15.539 1.00 84.94 256 MET A N 1
ATOM 2032 C CA . MET A 1 256 ? -3.105 10.579 -15.577 1.00 84.94 256 MET A CA 1
ATOM 2033 C C . MET A 1 256 ? -3.295 11.550 -16.733 1.00 84.94 256 MET A C 1
ATOM 2035 O O . MET A 1 256 ? -2.414 12.358 -17.016 1.00 84.94 256 MET A O 1
ATOM 2039 N N . GLY A 1 257 ? -4.475 11.475 -17.352 1.00 72.06 257 GLY A N 1
ATOM 2040 C CA . GLY A 1 257 ? -4.861 12.305 -18.488 1.00 72.06 257 GLY A CA 1
ATOM 2041 C C . GLY A 1 257 ? -4.272 11.808 -19.816 1.00 72.06 257 GLY A C 1
ATOM 2042 O O . GLY A 1 257 ? -3.174 11.252 -19.828 1.00 72.06 257 GLY A O 1
ATOM 2043 N N . PRO 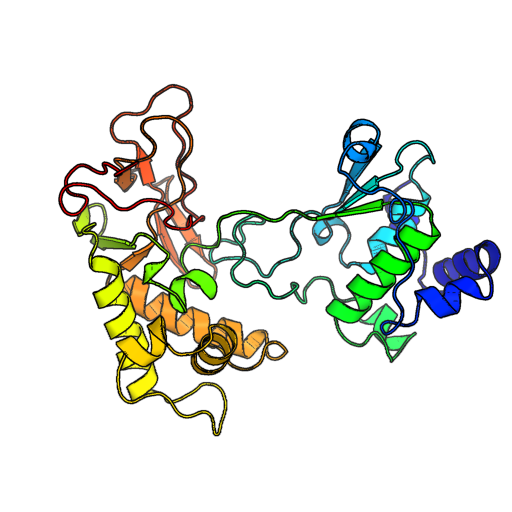A 1 258 ? -4.980 11.994 -20.942 1.00 67.38 258 PRO A N 1
ATOM 2044 C CA . PRO A 1 258 ? -4.409 11.791 -22.266 1.00 67.38 258 PRO A CA 1
ATOM 2045 C C . PRO A 1 258 ? -3.204 12.718 -22.536 1.00 67.38 258 PRO A C 1
ATOM 2047 O O . PRO A 1 258 ? -3.162 13.819 -21.987 1.00 67.38 258 PRO A O 1
ATOM 2050 N N . PRO A 1 259 ? -2.238 12.287 -23.367 1.00 66.69 259 PRO A N 1
ATOM 2051 C CA . PRO A 1 259 ? -2.004 10.887 -23.690 1.00 66.69 259 PRO A CA 1
ATOM 2052 C C . PRO A 1 259 ? -1.560 10.150 -22.417 1.00 66.69 259 PRO A C 1
ATOM 2054 O O . PRO A 1 259 ? -0.652 10.582 -21.711 1.00 66.69 259 PRO A O 1
ATOM 2057 N N . TYR A 1 260 ? -2.189 9.006 -22.127 1.00 68.75 260 TYR A N 1
ATOM 2058 C CA . TYR A 1 260 ? -1.895 8.221 -20.922 1.00 68.75 260 TYR A CA 1
ATOM 2059 C C . TYR A 1 260 ? -0.475 7.627 -20.930 1.00 68.75 260 TYR A C 1
ATOM 2061 O O . TYR A 1 260 ? -0.090 6.961 -19.978 1.00 68.75 260 TYR A O 1
ATOM 2069 N N . ARG A 1 261 ? 0.307 7.794 -21.999 1.00 77.81 261 ARG A N 1
ATOM 2070 C CA . ARG A 1 261 ? 1.660 7.248 -22.176 1.00 77.81 261 ARG A CA 1
ATOM 2071 C C . ARG A 1 261 ? 2.471 8.176 -23.092 1.00 77.81 261 ARG A C 1
ATOM 2073 O O . ARG A 1 261 ? 2.029 9.280 -23.399 1.00 77.81 261 ARG A O 1
ATOM 2080 N N . GLY A 1 262 ? 3.656 7.743 -23.525 1.00 87.94 262 GLY A N 1
ATOM 2081 C CA . GLY A 1 262 ? 4.561 8.572 -24.325 1.00 87.94 262 GLY A CA 1
ATOM 2082 C C . GLY A 1 262 ? 5.350 9.508 -23.428 1.00 87.94 262 GLY A C 1
ATOM 2083 O O . GLY A 1 262 ? 5.138 10.721 -23.443 1.00 87.94 262 GLY A O 1
ATOM 2084 N N . ILE A 1 263 ? 6.222 8.925 -22.613 1.00 93.25 263 ILE A N 1
ATOM 2085 C CA . ILE A 1 263 ? 7.006 9.636 -21.607 1.00 93.25 263 ILE A CA 1
ATOM 2086 C C . ILE A 1 263 ? 8.459 9.792 -22.044 1.00 93.25 263 ILE A C 1
ATOM 2088 O O . ILE A 1 263 ? 8.995 8.976 -22.789 1.00 93.25 263 ILE A O 1
ATOM 2092 N N . GLU A 1 264 ? 9.100 10.824 -21.521 1.00 94.25 264 GLU A N 1
ATOM 2093 C CA . GLU A 1 264 ? 10.545 11.004 -21.563 1.00 94.25 264 GLU A CA 1
ATOM 2094 C C . GLU A 1 264 ? 11.054 11.371 -20.169 1.00 94.25 264 GLU A C 1
ATOM 2096 O O . GLU A 1 264 ? 10.297 1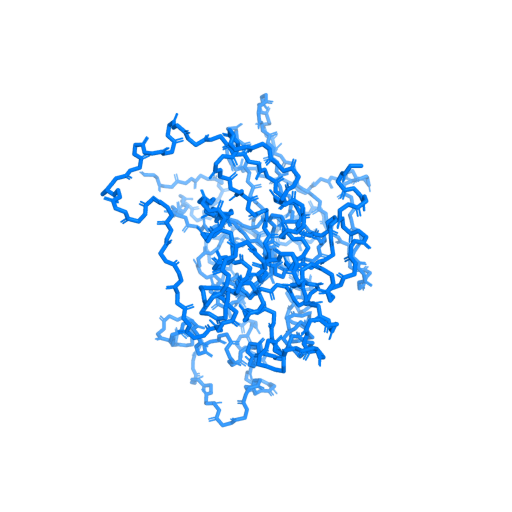1.851 -19.318 1.00 94.25 264 GLU A O 1
ATOM 2101 N N . VAL A 1 265 ? 12.334 11.108 -19.918 1.00 94.62 265 VAL A N 1
ATOM 2102 C CA . VAL A 1 265 ? 12.978 11.478 -18.654 1.00 94.62 265 VAL A CA 1
ATOM 2103 C C . VAL A 1 265 ? 13.009 12.999 -18.564 1.00 94.62 265 VAL A C 1
ATOM 2105 O O . VAL A 1 265 ? 13.418 13.654 -19.523 1.00 94.62 265 VAL A O 1
ATOM 2108 N N . ASP A 1 266 ? 12.609 13.569 -17.428 1.00 94.19 266 ASP A N 1
ATOM 2109 C CA . ASP A 1 266 ? 12.672 15.017 -17.259 1.00 94.19 266 ASP A CA 1
ATOM 2110 C C . ASP A 1 266 ? 14.146 15.468 -17.145 1.00 94.19 266 ASP A C 1
ATOM 2112 O O . ASP A 1 266 ? 14.872 15.021 -16.239 1.00 94.19 266 ASP A O 1
ATOM 2116 N N . PRO A 1 267 ? 14.643 16.307 -18.080 1.00 93.44 267 PRO A N 1
ATOM 2117 C CA . PRO A 1 267 ? 16.013 16.795 -18.028 1.00 93.44 267 PRO A CA 1
ATOM 2118 C C . PRO A 1 267 ? 16.230 17.828 -16.917 1.00 93.44 267 PRO A C 1
ATOM 2120 O O . PRO A 1 267 ? 17.388 18.091 -16.580 1.00 93.44 267 PRO A O 1
ATOM 2123 N N . ASP A 1 268 ? 15.167 18.410 -16.348 1.00 93.19 268 ASP A N 1
ATOM 2124 C CA . ASP A 1 268 ? 15.286 19.417 -15.299 1.00 93.19 268 ASP A CA 1
ATOM 2125 C C . ASP A 1 268 ? 15.996 18.840 -14.064 1.00 93.19 268 ASP A C 1
ATOM 2127 O O . ASP A 1 268 ? 15.709 17.749 -13.570 1.00 93.19 268 ASP A O 1
ATOM 2131 N N . SER A 1 269 ? 16.965 19.591 -13.548 1.00 88.75 269 SER A N 1
ATOM 2132 C CA . SER A 1 269 ? 17.641 19.283 -12.290 1.00 88.75 269 SER A CA 1
ATOM 2133 C C . SER A 1 269 ? 16.710 19.324 -11.074 1.00 88.75 269 SER A C 1
ATOM 2135 O O . SER A 1 269 ? 16.990 18.653 -10.086 1.00 88.75 269 SER A O 1
ATOM 2137 N N . ALA A 1 270 ? 15.609 20.079 -11.138 1.00 89.69 270 ALA A N 1
ATOM 2138 C CA . ALA A 1 270 ? 14.594 20.115 -10.090 1.00 89.69 270 ALA A CA 1
ATOM 2139 C C . ALA A 1 270 ? 13.732 18.841 -10.056 1.00 89.69 270 ALA A C 1
ATOM 2141 O O . ALA A 1 270 ? 13.159 18.523 -9.019 1.00 89.69 270 ALA A O 1
ATOM 2142 N N . ALA A 1 271 ? 13.693 18.077 -11.152 1.00 87.50 271 ALA A N 1
ATOM 2143 C CA . ALA A 1 271 ? 12.989 16.798 -11.265 1.00 87.50 271 ALA A CA 1
ATOM 2144 C C . ALA A 1 271 ? 13.810 15.616 -10.700 1.00 87.50 271 ALA A C 1
ATOM 2146 O O . ALA A 1 271 ? 13.688 14.472 -11.150 1.00 87.50 271 ALA A O 1
ATOM 2147 N N . LEU A 1 272 ? 14.696 15.907 -9.740 1.00 89.38 272 LEU A N 1
ATOM 2148 C CA . LEU A 1 272 ? 15.573 14.954 -9.074 1.00 89.38 272 LEU A CA 1
ATOM 2149 C C . LEU A 1 272 ? 15.168 14.789 -7.617 1.00 89.38 272 LEU A C 1
ATOM 2151 O O . LEU A 1 272 ? 15.147 15.750 -6.851 1.00 89.38 272 LEU A O 1
ATOM 2155 N N . VAL A 1 273 ? 14.963 13.542 -7.211 1.00 88.00 273 VAL A N 1
ATOM 2156 C CA . VAL A 1 273 ? 14.745 13.175 -5.813 1.00 88.00 273 VAL A CA 1
ATOM 2157 C C . VAL A 1 273 ? 15.861 12.239 -5.379 1.00 88.00 273 VAL A C 1
ATOM 2159 O O . VAL A 1 273 ? 16.165 11.261 -6.060 1.00 88.00 273 VAL A O 1
ATOM 2162 N N . ARG A 1 274 ? 16.495 12.539 -4.244 1.00 88.25 274 ARG A N 1
ATOM 2163 C CA . ARG A 1 274 ? 17.454 11.631 -3.608 1.00 88.25 274 ARG A CA 1
ATOM 2164 C C . ARG A 1 274 ? 16.759 10.856 -2.504 1.00 88.25 274 ARG A C 1
ATOM 2166 O O . ARG A 1 274 ? 16.098 11.471 -1.672 1.00 88.25 274 ARG A O 1
ATOM 2173 N N . ASP A 1 275 ? 16.907 9.535 -2.511 1.00 86.25 275 ASP A N 1
ATOM 2174 C CA . ASP A 1 275 ? 16.440 8.708 -1.396 1.00 86.25 275 ASP A CA 1
ATOM 2175 C C . ASP A 1 275 ? 17.459 8.662 -0.246 1.00 86.25 275 ASP A C 1
ATOM 2177 O O . ASP A 1 275 ? 18.571 9.190 -0.337 1.00 86.25 275 ASP A O 1
ATOM 2181 N N . GLU A 1 276 ? 17.066 8.008 0.846 1.00 83.81 276 GLU A N 1
ATOM 2182 C CA . GLU A 1 276 ? 17.891 7.813 2.045 1.00 83.81 276 GLU A CA 1
ATOM 2183 C C . GLU A 1 276 ? 19.176 7.008 1.779 1.00 83.81 276 GLU A C 1
ATOM 2185 O O . GLU A 1 276 ? 20.140 7.124 2.530 1.00 83.81 276 GLU A O 1
ATOM 2190 N N . GLU A 1 277 ? 19.214 6.219 0.701 1.00 84.38 277 GLU A N 1
ATOM 2191 C CA . GLU A 1 277 ? 20.380 5.433 0.274 1.00 84.38 277 GLU A CA 1
ATOM 2192 C C . GLU A 1 277 ? 21.272 6.213 -0.713 1.00 84.38 277 GLU A C 1
ATOM 2194 O O . GLU A 1 277 ? 22.260 5.692 -1.233 1.00 84.38 277 GLU A O 1
ATOM 2199 N N . GLY A 1 278 ? 20.930 7.474 -0.997 1.00 86.00 278 GLY A N 1
ATOM 2200 C CA . GLY A 1 278 ? 21.659 8.354 -1.904 1.00 86.00 278 GLY A CA 1
ATOM 2201 C C . GLY A 1 278 ? 21.409 8.094 -3.393 1.00 86.00 278 GLY A C 1
ATOM 2202 O O . GLY A 1 278 ? 22.063 8.740 -4.224 1.00 86.00 278 GLY A O 1
ATOM 2203 N N . ARG A 1 279 ? 20.475 7.199 -3.754 1.00 88.88 279 ARG A N 1
ATOM 2204 C CA . ARG A 1 279 ? 20.084 6.971 -5.153 1.00 88.88 279 ARG A CA 1
ATOM 2205 C C . ARG A 1 279 ? 19.387 8.203 -5.692 1.00 88.88 279 ARG A C 1
ATOM 2207 O O . ARG A 1 279 ? 18.690 8.912 -4.970 1.00 88.88 279 ARG A O 1
ATOM 2214 N N . VAL A 1 280 ? 19.590 8.452 -6.978 1.00 89.75 280 VAL A N 1
ATOM 2215 C CA . VAL A 1 280 ? 19.044 9.618 -7.659 1.00 89.75 280 VAL A CA 1
ATOM 2216 C C . VAL A 1 280 ? 17.908 9.160 -8.560 1.00 89.75 280 VAL A C 1
ATOM 2218 O O . VAL A 1 280 ? 18.122 8.548 -9.606 1.00 89.75 280 VAL A O 1
ATOM 2221 N N . TRP A 1 281 ? 16.692 9.484 -8.150 1.00 89.19 281 TRP A N 1
ATOM 2222 C CA . TRP A 1 281 ? 15.478 9.228 -8.902 1.00 89.19 281 TRP A CA 1
ATOM 2223 C C . TRP A 1 281 ? 15.168 10.428 -9.784 1.00 89.19 281 TRP A C 1
ATOM 2225 O O . TRP A 1 281 ? 15.188 11.568 -9.320 1.00 89.19 281 TRP A O 1
ATOM 2235 N N . ARG A 1 282 ? 14.891 10.165 -11.061 1.00 90.25 282 ARG A N 1
ATOM 2236 C CA . ARG A 1 282 ? 14.359 11.166 -11.984 1.00 90.25 282 ARG A CA 1
ATOM 2237 C C . ARG A 1 282 ? 12.861 10.978 -12.134 1.00 90.25 282 ARG A C 1
ATOM 2239 O O . ARG A 1 282 ? 12.375 9.840 -12.158 1.00 90.25 282 ARG A O 1
ATOM 2246 N N . ASP A 1 283 ? 12.167 12.099 -12.242 1.00 91.25 283 ASP A N 1
ATOM 2247 C CA . ASP A 1 283 ? 10.802 12.121 -12.733 1.00 91.25 283 ASP A CA 1
ATOM 2248 C C . ASP A 1 283 ? 10.767 12.088 -14.264 1.00 91.25 283 ASP A C 1
ATOM 2250 O O . ASP A 1 283 ? 11.775 12.205 -14.968 1.00 91.25 283 ASP A O 1
ATOM 2254 N N . TYR A 1 284 ? 9.562 11.864 -14.765 1.00 93.00 284 TYR A N 1
ATOM 2255 C CA . TYR A 1 284 ? 9.248 11.743 -16.175 1.00 93.00 284 TYR A CA 1
ATOM 2256 C C . TYR A 1 284 ? 8.210 12.792 -16.536 1.00 93.00 284 TYR A C 1
ATOM 2258 O O . TYR A 1 284 ? 7.365 13.155 -15.715 1.00 93.00 284 TYR A O 1
ATOM 2266 N N . ARG A 1 285 ? 8.215 13.216 -17.794 1.00 92.56 285 ARG A N 1
ATOM 2267 C CA . ARG A 1 285 ? 7.178 14.081 -18.352 1.00 92.56 285 ARG A CA 1
ATOM 2268 C C . ARG A 1 285 ? 6.556 13.443 -19.582 1.00 92.56 285 ARG A C 1
ATOM 2270 O O . ARG A 1 285 ? 7.185 12.645 -20.273 1.00 92.56 285 ARG A O 1
ATOM 2277 N N . ILE A 1 286 ? 5.304 13.793 -19.848 1.00 93.00 286 ILE A N 1
ATOM 2278 C CA . ILE A 1 286 ? 4.604 13.367 -21.060 1.00 93.00 286 ILE A CA 1
ATOM 2279 C C . ILE A 1 286 ? 5.138 14.191 -22.238 1.00 93.00 286 ILE A C 1
ATOM 2281 O O . ILE A 1 286 ? 5.229 15.412 -22.150 1.00 93.00 286 ILE A O 1
ATOM 2285 N N . THR A 1 287 ? 5.489 13.520 -23.334 1.00 90.94 287 THR A N 1
ATOM 2286 C CA . THR A 1 287 ? 6.096 14.119 -24.542 1.00 90.94 287 THR A CA 1
ATOM 2287 C C . THR A 1 287 ? 5.148 15.057 -25.293 1.00 90.94 287 THR A C 1
ATOM 2289 O O . THR A 1 287 ? 5.590 16.000 -25.946 1.00 90.94 287 THR A O 1
ATOM 2292 N N . LYS A 1 288 ? 3.835 14.818 -25.199 1.00 90.06 288 LYS A N 1
ATOM 2293 C CA . LYS A 1 288 ? 2.775 15.644 -25.800 1.00 90.06 288 LYS A CA 1
ATOM 2294 C C . LYS A 1 288 ? 1.682 15.929 -24.764 1.00 90.06 288 LYS A C 1
ATOM 2296 O O . LYS A 1 288 ? 0.616 15.327 -24.845 1.00 90.06 288 LYS A O 1
ATOM 2301 N N . PRO A 1 289 ? 1.956 16.755 -23.741 1.00 89.81 289 PRO A N 1
ATOM 2302 C CA . PRO A 1 289 ? 1.046 16.908 -22.618 1.00 89.81 289 PRO A CA 1
ATOM 2303 C C . PRO A 1 289 ? -0.189 17.736 -23.002 1.00 89.81 289 PRO A C 1
ATOM 2305 O O . PRO A 1 289 ? -0.085 18.763 -23.671 1.00 89.81 289 PRO A O 1
ATOM 2308 N N . GLU A 1 290 ? -1.349 17.313 -22.516 1.00 89.31 290 GLU A N 1
ATOM 2309 C CA . GLU A 1 290 ? -2.601 18.064 -22.480 1.00 89.31 290 GLU A CA 1
ATOM 2310 C C . GLU A 1 290 ? -2.867 18.608 -21.062 1.00 89.31 290 GLU A C 1
ATOM 2312 O O . GLU A 1 290 ? -2.096 18.393 -20.125 1.00 89.31 290 GLU A O 1
ATOM 2317 N N . THR A 1 291 ? -3.982 19.320 -20.872 1.00 87.19 291 THR A N 1
ATOM 2318 C CA . THR A 1 291 ? -4.307 20.049 -19.631 1.00 87.19 291 THR A CA 1
ATOM 2319 C C . THR A 1 291 ? -4.231 19.200 -18.356 1.00 87.19 291 THR A C 1
ATOM 2321 O O . THR A 1 291 ? -3.842 19.711 -17.306 1.00 87.19 291 THR A O 1
ATOM 2324 N N . PHE A 1 292 ? -4.583 17.914 -18.429 1.00 85.56 292 PHE A N 1
ATOM 2325 C CA . PHE A 1 292 ? -4.600 17.009 -17.273 1.00 85.56 292 PHE A CA 1
ATOM 2326 C C . PHE A 1 292 ? -3.447 16.000 -17.251 1.00 85.56 292 PHE A C 1
ATOM 2328 O O . PHE A 1 292 ? -3.410 15.160 -16.353 1.00 85.56 292 PHE A O 1
ATOM 2335 N N . SER A 1 293 ? -2.507 16.090 -18.197 1.00 87.81 293 SER A N 1
ATOM 2336 C CA . SER A 1 293 ? -1.351 15.199 -18.281 1.00 87.81 293 SER A CA 1
ATOM 2337 C C . SER A 1 293 ? -0.468 15.312 -17.041 1.00 87.81 293 SER A C 1
ATOM 2339 O O . SER A 1 293 ? 0.116 16.360 -16.756 1.00 87.81 293 SER A O 1
ATOM 2341 N N . ARG A 1 294 ? -0.339 14.209 -16.306 1.00 89.56 294 ARG A N 1
ATOM 2342 C CA . ARG A 1 294 ? 0.543 14.081 -15.142 1.00 89.56 294 ARG A CA 1
ATOM 2343 C C . ARG A 1 294 ? 1.256 12.742 -15.172 1.00 89.56 294 ARG A C 1
ATOM 2345 O O . ARG A 1 294 ? 0.673 11.737 -15.573 1.00 89.56 294 ARG A O 1
ATOM 2352 N N . VAL A 1 295 ? 2.491 12.734 -14.683 1.00 90.62 295 VAL A N 1
ATOM 2353 C CA . VAL A 1 295 ? 3.226 11.511 -14.368 1.00 90.62 295 VAL A CA 1
ATOM 2354 C C . VAL A 1 295 ? 3.449 11.467 -12.865 1.00 90.62 295 VAL A C 1
ATOM 2356 O O . VAL A 1 295 ? 3.867 12.452 -12.263 1.00 90.62 295 VAL A O 1
ATOM 2359 N N . PHE A 1 296 ? 3.160 10.325 -12.260 1.00 89.62 296 PHE A N 1
ATOM 2360 C CA . PHE A 1 296 ? 3.420 10.053 -10.858 1.00 89.62 296 PHE A CA 1
ATOM 2361 C C . PHE A 1 296 ? 4.659 9.176 -10.780 1.00 89.62 296 PHE A C 1
ATOM 2363 O O . PHE A 1 296 ? 4.556 7.957 -10.669 1.00 89.62 296 PHE A O 1
ATOM 2370 N N . GLY A 1 297 ? 5.834 9.803 -10.866 1.00 86.44 297 GLY A N 1
ATOM 2371 C CA . GLY A 1 297 ? 7.119 9.105 -10.922 1.00 86.44 297 GLY A CA 1
ATOM 2372 C C . GLY A 1 297 ? 7.248 7.961 -9.906 1.00 86.44 297 GLY A C 1
ATOM 2373 O O . GLY A 1 297 ? 7.645 6.861 -10.282 1.00 86.44 297 GLY A O 1
ATOM 2374 N N . PRO A 1 298 ? 6.940 8.160 -8.613 1.00 88.31 298 PRO A N 1
ATOM 2375 C CA . PRO A 1 298 ? 7.100 7.116 -7.597 1.00 88.31 298 PRO A CA 1
ATOM 2376 C C . PRO A 1 298 ? 6.188 5.893 -7.757 1.00 88.31 298 PRO A C 1
ATOM 2378 O O . PRO A 1 298 ? 6.440 4.874 -7.119 1.00 88.31 298 PRO A O 1
ATOM 2381 N N . LEU A 1 299 ? 5.120 6.000 -8.551 1.00 92.38 299 LEU A N 1
ATOM 2382 C CA . LEU A 1 299 ? 4.065 4.998 -8.618 1.00 92.38 299 LEU A CA 1
ATOM 2383 C C . LEU A 1 299 ? 4.228 4.114 -9.853 1.00 92.38 299 LEU A C 1
ATOM 2385 O O . LEU A 1 299 ? 4.336 4.621 -10.962 1.00 92.38 299 LEU A O 1
ATOM 2389 N N . ALA A 1 300 ? 4.152 2.802 -9.676 1.00 92.44 300 ALA A N 1
ATOM 2390 C CA . ALA A 1 300 ? 3.967 1.825 -10.736 1.00 92.44 300 ALA A CA 1
ATOM 2391 C C . ALA A 1 300 ? 2.504 1.396 -10.800 1.00 92.44 300 ALA A C 1
ATOM 2393 O O . ALA A 1 300 ? 1.880 1.116 -9.774 1.00 92.44 300 ALA A O 1
ATOM 2394 N N . ARG A 1 301 ? 1.961 1.295 -12.011 1.00 89.69 301 ARG A N 1
ATOM 2395 C CA . ARG A 1 301 ? 0.610 0.774 -12.244 1.00 89.69 301 ARG A CA 1
ATOM 2396 C C . ARG A 1 301 ? 0.668 -0.674 -12.723 1.00 89.69 301 ARG A C 1
ATOM 2398 O O . ARG A 1 301 ? 1.600 -1.048 -13.433 1.00 89.69 301 ARG A O 1
ATOM 2405 N N . TYR A 1 302 ? -0.363 -1.447 -12.401 1.00 91.94 302 TYR A N 1
ATOM 2406 C CA . TYR A 1 302 ? -0.551 -2.762 -13.006 1.00 91.94 302 TYR A CA 1
ATOM 2407 C C . TYR A 1 302 ? -0.820 -2.632 -14.509 1.00 91.94 302 TYR A C 1
ATOM 2409 O O . TYR A 1 302 ? -1.538 -1.732 -14.961 1.00 91.94 302 TYR A O 1
ATOM 2417 N N . LYS A 1 303 ? -0.254 -3.556 -15.279 1.00 90.56 303 LYS A N 1
ATOM 2418 C CA . LYS A 1 303 ? -0.536 -3.749 -16.696 1.00 90.56 303 LYS A CA 1
ATOM 2419 C C . LYS A 1 303 ? -1.897 -4.435 -16.827 1.00 90.56 303 LYS A C 1
ATOM 2421 O O . LYS A 1 303 ? -2.039 -5.608 -16.499 1.00 90.56 303 LYS A O 1
ATOM 2426 N N . LEU A 1 304 ? -2.899 -3.678 -17.271 1.00 88.06 304 LEU A N 1
ATOM 2427 C CA . LEU A 1 304 ? -4.258 -4.184 -17.524 1.00 88.06 304 LEU A CA 1
ATOM 2428 C C . LEU A 1 304 ? -4.542 -4.418 -19.013 1.00 88.06 304 LEU A C 1
ATOM 2430 O O . LEU A 1 304 ? -5.518 -5.079 -19.347 1.00 88.06 304 LEU A O 1
ATOM 2434 N N . TYR A 1 305 ? -3.696 -3.868 -19.883 1.00 88.12 305 TYR A N 1
ATOM 2435 C CA . TYR A 1 305 ? -3.795 -3.949 -21.336 1.00 88.12 305 TYR A CA 1
ATOM 2436 C C . TYR A 1 305 ? -2.418 -4.284 -21.906 1.00 88.12 305 TYR A C 1
ATOM 2438 O O . TYR A 1 305 ? -1.397 -3.872 -21.345 1.00 88.12 305 TYR A O 1
ATOM 2446 N N . GLU A 1 306 ? -2.394 -5.017 -23.012 1.00 89.88 306 GLU A N 1
ATOM 2447 C CA . GLU A 1 306 ? -1.176 -5.272 -23.780 1.00 89.88 306 GLU A CA 1
ATOM 2448 C C . GLU A 1 306 ? -0.770 -4.021 -24.571 1.00 89.88 306 GLU A C 1
ATOM 2450 O O . GLU A 1 306 ? -1.604 -3.148 -24.830 1.00 89.88 306 GLU A O 1
ATOM 2455 N N . SER A 1 307 ? 0.506 -3.894 -24.940 1.00 90.00 307 SER A N 1
ATOM 2456 C CA . SER A 1 307 ? 0.922 -2.810 -25.835 1.00 90.00 307 SER A CA 1
ATOM 2457 C C . SER A 1 307 ? 0.794 -3.240 -27.294 1.00 90.00 307 SER A C 1
ATOM 2459 O O . SER A 1 307 ? 0.949 -4.411 -27.641 1.00 90.00 307 SER A O 1
ATOM 2461 N N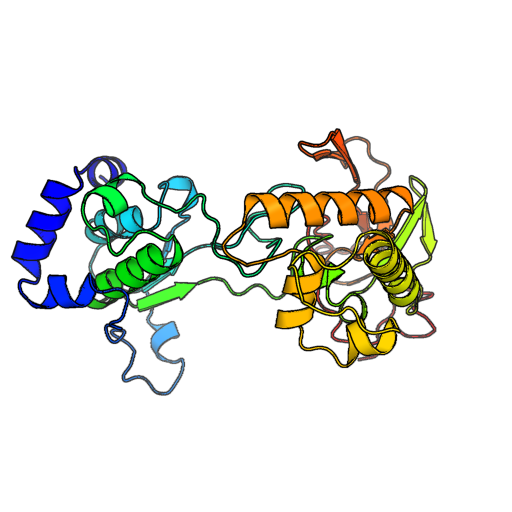 . LYS A 1 308 ? 0.559 -2.272 -28.179 1.00 91.94 308 LYS A N 1
ATOM 2462 C CA . LYS A 1 308 ? 0.620 -2.489 -29.628 1.00 91.94 308 LYS A CA 1
ATOM 2463 C C . LYS A 1 308 ? 2.059 -2.441 -30.116 1.00 91.94 308 LYS A C 1
ATOM 2465 O O . LYS A 1 308 ? 2.873 -1.673 -29.602 1.00 91.94 308 LYS A O 1
ATOM 2470 N N . ASP A 1 309 ? 2.351 -3.235 -31.144 1.00 92.81 309 ASP A N 1
ATOM 2471 C CA . ASP A 1 309 ? 3.608 -3.189 -31.898 1.00 92.81 309 ASP A CA 1
ATOM 2472 C C . ASP A 1 309 ? 4.868 -3.204 -31.014 1.00 92.81 309 ASP A C 1
ATOM 2474 O O . ASP A 1 309 ? 5.813 -2.446 -31.250 1.00 92.81 309 ASP A O 1
ATOM 2478 N N . ASN A 1 310 ? 4.889 -4.061 -29.985 1.00 92.00 310 ASN A N 1
ATOM 2479 C CA . ASN A 1 310 ? 5.990 -4.170 -29.022 1.00 92.00 310 ASN A CA 1
ATOM 2480 C C . ASN A 1 310 ? 6.292 -2.840 -28.296 1.00 92.00 310 ASN A C 1
ATOM 2482 O O . ASN A 1 310 ? 7.449 -2.436 -28.148 1.00 92.00 310 ASN A O 1
ATOM 2486 N N . ASN A 1 311 ? 5.230 -2.117 -27.936 1.00 91.81 311 ASN A N 1
ATOM 2487 C CA . ASN A 1 311 ? 5.231 -0.815 -27.272 1.00 91.81 311 ASN A CA 1
ATOM 2488 C C . ASN A 1 311 ? 6.047 0.290 -27.977 1.00 91.81 311 ASN A C 1
ATOM 2490 O O . ASN A 1 311 ? 6.447 1.263 -27.340 1.00 91.81 311 ASN A O 1
ATOM 2494 N N . ARG A 1 312 ? 6.304 0.193 -29.290 1.00 89.69 312 ARG A N 1
ATOM 2495 C CA . ARG A 1 312 ? 7.169 1.147 -30.024 1.00 89.69 312 ARG A CA 1
ATOM 2496 C C . ARG A 1 312 ? 6.706 2.602 -29.945 1.00 89.69 312 ARG A C 1
ATOM 2498 O O . ARG A 1 312 ? 7.543 3.497 -29.890 1.00 89.69 312 ARG A O 1
ATOM 2505 N N . ASN A 1 313 ? 5.393 2.821 -29.921 1.00 89.62 313 ASN A N 1
ATOM 2506 C CA . ASN A 1 313 ? 4.778 4.150 -29.922 1.00 89.62 313 ASN A CA 1
ATOM 2507 C C . ASN A 1 313 ? 4.041 4.478 -28.617 1.00 89.62 313 ASN A C 1
ATOM 2509 O O . ASN A 1 313 ? 3.293 5.453 -28.580 1.00 89.62 313 ASN A O 1
ATOM 2513 N N . TRP A 1 314 ? 4.234 3.687 -27.555 1.00 89.94 314 TRP A N 1
ATOM 2514 C CA . TRP A 1 314 ? 3.498 3.833 -26.293 1.00 89.94 314 TRP A CA 1
ATOM 2515 C C . TRP A 1 314 ? 1.976 3.637 -26.415 1.00 89.94 314 TRP A C 1
ATOM 2517 O O . TRP A 1 314 ? 1.200 4.216 -25.654 1.00 89.94 314 TRP A O 1
ATOM 2527 N N . GLU A 1 315 ? 1.535 2.824 -27.372 1.00 88.38 315 GLU A N 1
ATOM 2528 C CA . GLU A 1 315 ? 0.119 2.556 -27.634 1.00 88.38 315 GLU A CA 1
ATOM 2529 C C . GLU A 1 315 ? -0.337 1.273 -26.932 1.00 88.38 315 GLU A C 1
ATOM 2531 O O . GLU A 1 315 ? 0.400 0.290 -26.879 1.00 88.38 315 GLU A O 1
ATOM 2536 N N . LEU A 1 316 ? -1.560 1.284 -26.397 1.00 86.75 316 LEU A N 1
ATOM 2537 C CA . LEU A 1 316 ? -2.192 0.124 -25.759 1.00 86.75 316 LEU A CA 1
ATOM 2538 C C . LEU A 1 316 ? -3.202 -0.535 -26.699 1.00 86.75 316 LEU A C 1
ATOM 2540 O O . LEU A 1 316 ? -3.803 0.134 -27.547 1.00 86.75 316 LEU A O 1
ATOM 2544 N N . ASP A 1 317 ? -3.401 -1.834 -26.510 1.00 85.94 317 ASP A N 1
ATOM 2545 C CA . ASP A 1 317 ? -4.445 -2.632 -27.140 1.00 85.94 317 ASP A CA 1
ATOM 2546 C C . ASP A 1 317 ? -5.636 -2.783 -26.183 1.00 85.94 317 ASP A C 1
ATOM 2548 O O . ASP A 1 317 ? -5.532 -3.457 -25.156 1.00 85.94 317 ASP A O 1
ATOM 2552 N N . PHE A 1 318 ? -6.722 -2.058 -26.484 1.00 83.75 318 PHE A N 1
ATOM 2553 C CA . PHE A 1 318 ? -7.941 -1.942 -25.670 1.00 83.75 318 PHE A CA 1
ATOM 2554 C C . PHE A 1 318 ? -9.054 -2.862 -26.168 1.00 83.75 318 PHE A C 1
ATOM 2556 O O . PHE A 1 318 ? -9.221 -2.951 -27.407 1.00 83.75 318 PHE A O 1
#